Protein AF-A0A8H7SHX0-F1 (afdb_monomer)

Solvent-accessible surface area (backbone atoms only — not comparable to full-atom values): 14914 Å² total; per-residue (Å²): 131,74,65,68,59,57,53,51,51,52,54,51,51,52,56,48,49,55,49,51,53,54,49,49,56,53,46,39,73,75,70,46,96,78,81,59,84,77,57,56,72,64,39,65,82,55,37,74,67,45,52,56,50,48,50,45,52,50,48,55,50,68,69,46,77,81,57,86,82,75,80,86,74,76,45,70,72,67,92,73,76,55,62,97,89,55,77,80,80,53,67,68,56,55,51,47,54,47,51,43,52,50,49,34,73,74,66,38,85,87,51,80,77,76,48,76,64,55,48,52,49,53,53,50,52,54,52,49,50,44,50,53,49,54,50,50,42,36,74,76,65,49,66,84,60,63,40,60,81,81,67,44,56,71,68,57,54,50,50,56,24,51,54,38,26,53,56,31,41,75,70,72,42,64,55,67,54,30,57,91,42,48,62,40,49,51,50,50,42,50,52,32,52,52,51,53,52,50,52,52,54,52,52,50,54,51,52,54,49,51,54,52,53,52,54,51,51,54,54,52,55,66,72,65,58,78,82,80,76,88,70,88,87,88,81,84,89,79,82,87,85,88,82,88,84,135

pLDDT: mean 70.0, std 19.17, range [32.09, 95.62]

Foldseek 3Di:
DPVPVVVVVVVVVVVVVVVVVVVVVVCCVVPNPDDDPVVVVVCVVVVVLVVVVVVVVVVVVVVCPPDVDLPDDLDDPPCQPDDVPDDHDDLLVSQQVVQQVVCCSVPNPPDDGDDPVNSVVLVVVLLVLLVVLVVVCVVVPCVVPQAPVPRDDPSRLLVSLVVSCVVCVVVVNNCVSHPPSVNSSVSNRVVSVVVNVVVVVVVVVVVVVVVVVVVVVVVVVVVPDPPPPPDDDDDDDDDDDDDDDD

Sequence (246 aa):
MNTNSEQQMINAIEALGSKVDSISSRLDTVFGPTLTGSDLNSFTERSLTDIDYVNRAIYVQSVNTTDSANRTRVIQPNPYGLRKGEKPYSSTRRIDDMFRLLHTIQHGEEVAPLSKFQLKEQRSQLKGIARSVLSSMQQDGFSLVSSWKDDVKDIDKKYYSLLLEQRADTAGMFISRCKSSWCARLLLQEGFKAKKQSHKKKSKRQFDRYLEEQAETIRQEESTAPSLDYSEFSILDNESTTSNIA

Secondary structure (DSSP, 8-state):
--HHHHHHHHHHHHHHHHHHHHHHHHHHHHH-S---TTTHHHHTTTHHHHHHHHHHHHHHHHHTTS-TT-TT--B---TT---TTPPPPPHHHHHHHHHHHHHHHHH-TTSPPPPHHHHHHHHHHHHHHHHHHHHHHHHTTGGG---TTTTS-HHHHHHHHHHHHHHHHHTT--GGGBGGGHHHHHHHHHHHHHHHHHHHHHHHHHHHHHHHHHHHHHHHHHHT----------------------

Radius of gyration: 36.7 Å; Cα contacts (8 Å, |Δi|>4): 103; chains: 1; bounding box: 97×119×88 Å

Mean predicted aligned error: 19.35 Å

Organism: NCBI:txid101142

Structure (mmCIF, N/CA/C/O backbone):
data_AF-A0A8H7SHX0-F1
#
_entry.id   AF-A0A8H7SHX0-F1
#
loop_
_atom_site.group_PDB
_atom_site.id
_atom_site.type_symbol
_atom_site.label_atom_id
_atom_site.label_alt_id
_atom_site.label_comp_id
_atom_site.label_asym_id
_atom_site.label_entity_id
_atom_site.label_seq_id
_atom_site.pdbx_PDB_ins_code
_atom_site.Cartn_x
_atom_site.Cartn_y
_atom_site.Cartn_z
_atom_site.occupancy
_atom_site.B_iso_or_equiv
_atom_site.auth_seq_id
_atom_site.auth_comp_id
_atom_site.auth_asym_id
_atom_site.auth_atom_id
_atom_site.pdbx_PDB_model_num
ATOM 1 N N . MET A 1 1 ? 5.663 -61.368 4.181 1.00 51.25 1 MET A N 1
ATOM 2 C CA . MET A 1 1 ? 4.896 -60.327 3.462 1.00 51.25 1 MET A CA 1
ATOM 3 C C . MET A 1 1 ? 4.099 -59.559 4.505 1.00 51.25 1 MET A C 1
ATOM 5 O O . MET A 1 1 ? 3.458 -60.195 5.331 1.00 51.25 1 MET A O 1
ATOM 9 N N . ASN A 1 2 ? 4.291 -58.241 4.593 1.00 54.88 2 ASN A N 1
ATOM 10 C CA . ASN A 1 2 ? 3.886 -57.424 5.743 1.00 54.88 2 ASN A CA 1
ATOM 11 C C . ASN A 1 2 ? 2.459 -56.879 5.547 1.00 54.88 2 ASN A C 1
ATOM 13 O O . ASN A 1 2 ? 2.271 -55.746 5.111 1.00 54.88 2 ASN A O 1
ATOM 17 N N . THR A 1 3 ? 1.468 -57.714 5.860 1.00 63.59 3 THR A N 1
ATOM 18 C CA . THR A 1 3 ? 0.022 -57.469 5.679 1.00 63.59 3 THR A CA 1
ATOM 19 C C . THR A 1 3 ? -0.507 -56.244 6.434 1.00 63.59 3 THR A C 1
ATOM 21 O O . THR A 1 3 ? -1.561 -55.710 6.104 1.00 63.59 3 THR A O 1
ATOM 24 N N . ASN A 1 4 ? 0.238 -55.756 7.428 1.00 69.44 4 ASN A N 1
ATOM 25 C CA . ASN A 1 4 ? -0.164 -54.621 8.255 1.00 69.44 4 ASN A CA 1
ATOM 26 C C . ASN A 1 4 ? -0.007 -53.269 7.525 1.00 69.44 4 ASN A C 1
ATOM 28 O O . ASN A 1 4 ? -0.783 -52.346 7.745 1.00 69.44 4 ASN A O 1
ATOM 32 N N . SER A 1 5 ? 0.966 -53.161 6.612 1.00 70.06 5 SER A N 1
ATOM 33 C CA . SER A 1 5 ? 1.196 -51.949 5.806 1.00 70.06 5 SER A CA 1
ATOM 34 C C . SER A 1 5 ? 0.135 -51.778 4.712 1.00 70.06 5 SER A C 1
ATOM 36 O O . SER A 1 5 ? -0.372 -50.681 4.479 1.00 70.06 5 SER A O 1
ATOM 38 N N . GLU A 1 6 ? -0.255 -52.882 4.071 1.00 73.38 6 GLU A N 1
ATOM 39 C CA . GLU A 1 6 ? -1.283 -52.885 3.024 1.00 73.38 6 GLU A CA 1
ATOM 40 C C . GLU A 1 6 ? -2.654 -52.519 3.593 1.00 73.38 6 GLU A C 1
ATOM 42 O O . GLU A 1 6 ? -3.342 -51.667 3.032 1.00 73.38 6 GLU A O 1
ATOM 47 N N . GLN A 1 7 ? -3.011 -53.058 4.763 1.00 80.06 7 GLN A N 1
ATOM 48 C CA . GLN A 1 7 ? -4.272 -52.711 5.416 1.00 80.06 7 GLN A CA 1
ATOM 49 C C . GLN A 1 7 ? -4.321 -51.236 5.848 1.00 80.06 7 GLN A C 1
ATOM 51 O O . GLN A 1 7 ? -5.368 -50.597 5.755 1.00 80.06 7 GLN A O 1
ATOM 56 N N . GLN A 1 8 ? -3.192 -50.659 6.275 1.00 77.06 8 GLN A N 1
ATOM 57 C CA . GLN A 1 8 ? -3.112 -49.231 6.598 1.00 77.06 8 GLN A CA 1
ATOM 58 C C . GLN A 1 8 ? -3.305 -48.342 5.365 1.00 77.06 8 GLN A C 1
ATOM 60 O O . GLN A 1 8 ? -3.989 -47.322 5.455 1.00 77.06 8 GLN A O 1
ATOM 65 N N . MET A 1 9 ? -2.756 -48.735 4.211 1.00 75.12 9 MET A N 1
ATOM 66 C CA . MET A 1 9 ? -2.982 -48.015 2.956 1.00 75.12 9 MET A CA 1
ATOM 67 C C . MET A 1 9 ? -4.435 -48.112 2.492 1.00 75.12 9 MET A C 1
ATOM 69 O O . MET A 1 9 ? -5.004 -47.093 2.110 1.00 75.12 9 MET A O 1
ATOM 73 N N . ILE A 1 10 ? -5.057 -49.290 2.585 1.00 79.62 10 ILE A N 1
ATOM 74 C CA . ILE A 1 10 ? -6.471 -49.477 2.225 1.00 79.62 10 ILE A CA 1
ATOM 75 C C . ILE A 1 10 ? -7.363 -48.578 3.090 1.00 79.62 10 ILE A C 1
ATOM 77 O O . ILE A 1 10 ? -8.146 -47.795 2.556 1.00 79.62 10 ILE A O 1
ATOM 81 N N . ASN A 1 11 ? -7.156 -48.578 4.408 1.00 80.75 11 ASN A N 1
ATOM 82 C CA . ASN A 1 11 ? -7.926 -47.733 5.322 1.00 80.75 11 ASN A CA 1
ATOM 83 C C . ASN A 1 11 ? -7.713 -46.229 5.048 1.00 80.75 11 ASN A C 1
ATOM 85 O O . ASN A 1 11 ? -8.637 -45.427 5.189 1.00 80.75 11 ASN A O 1
ATOM 89 N N . ALA A 1 12 ? -6.503 -45.821 4.648 1.00 76.19 12 ALA A N 1
ATOM 90 C CA . ALA A 1 12 ? -6.217 -44.435 4.279 1.00 76.19 12 ALA A CA 1
ATOM 91 C C . ALA A 1 12 ? -6.913 -44.028 2.968 1.00 76.19 12 ALA A C 1
ATOM 93 O O . ALA A 1 12 ? -7.411 -42.906 2.865 1.00 76.19 12 ALA A O 1
ATOM 94 N N . ILE A 1 13 ? -6.981 -44.936 1.991 1.00 77.94 13 ILE A N 1
ATOM 95 C CA . ILE A 1 13 ? -7.682 -44.723 0.719 1.00 77.94 13 ILE A CA 1
ATOM 96 C C . ILE A 1 13 ? -9.190 -44.611 0.956 1.00 77.94 13 ILE A C 1
ATOM 98 O O . ILE A 1 13 ? -9.812 -43.682 0.447 1.00 77.94 13 ILE A O 1
ATOM 102 N N . GLU A 1 14 ? -9.771 -45.476 1.785 1.00 81.25 14 GLU A N 1
ATOM 103 C CA . GLU A 1 14 ? -11.192 -45.409 2.148 1.00 81.25 14 GLU A CA 1
ATOM 104 C C . GLU A 1 14 ? -11.531 -44.114 2.903 1.00 81.25 14 GLU A C 1
ATOM 106 O O . GLU A 1 14 ? -12.526 -43.449 2.604 1.00 81.25 14 GLU A O 1
ATOM 111 N N . ALA A 1 15 ? -10.664 -43.687 3.828 1.00 76.94 15 ALA A N 1
ATOM 112 C CA . ALA A 1 15 ? -10.826 -42.423 4.544 1.00 76.94 15 ALA A CA 1
ATOM 113 C C . ALA A 1 15 ? -10.715 -41.196 3.620 1.00 76.94 15 ALA A C 1
ATOM 115 O O . ALA A 1 15 ? -11.368 -40.177 3.862 1.00 76.94 15 ALA A O 1
ATOM 116 N N . LEU A 1 16 ? -9.893 -41.271 2.569 1.00 73.38 16 LEU A N 1
ATOM 117 C CA . LEU A 1 16 ? -9.819 -40.240 1.535 1.00 73.38 16 LEU A CA 1
ATOM 118 C C . LEU A 1 16 ? -11.062 -40.255 0.642 1.00 73.38 16 LEU A C 1
ATOM 120 O O . LEU A 1 16 ? -11.615 -39.186 0.399 1.00 73.38 16 LEU A O 1
ATOM 124 N N . GLY A 1 17 ? -11.541 -41.433 0.233 1.00 77.38 17 GLY A N 1
ATOM 125 C CA . GLY A 1 17 ? -12.775 -41.591 -0.543 1.00 77.38 17 GLY A CA 1
ATOM 126 C C . GLY A 1 17 ? -13.974 -40.966 0.167 1.00 77.38 17 GLY A C 1
ATOM 127 O O . GLY A 1 17 ? -14.619 -40.075 -0.375 1.00 77.38 17 GLY A O 1
ATOM 128 N N . SER A 1 18 ? -14.170 -41.293 1.447 1.00 70.62 18 SER A N 1
ATOM 129 C CA . SER A 1 18 ? -15.254 -40.720 2.257 1.00 70.62 18 SER A CA 1
ATOM 130 C C . SER A 1 18 ? -15.164 -39.191 2.399 1.00 70.62 18 SER A C 1
ATOM 132 O O . SER A 1 18 ? -16.183 -38.493 2.401 1.00 70.62 18 SER A O 1
ATOM 134 N N . LYS A 1 19 ? -13.948 -38.631 2.472 1.00 73.56 19 LYS A N 1
ATOM 135 C CA . LYS A 1 19 ? -13.746 -37.172 2.493 1.00 73.56 19 LYS A CA 1
ATOM 136 C C . LYS A 1 19 ? -14.056 -36.528 1.147 1.00 73.56 19 LYS A C 1
ATOM 138 O O . LYS A 1 19 ? -14.636 -35.445 1.134 1.00 73.56 19 LYS A O 1
ATOM 143 N N . VAL A 1 20 ? -13.683 -37.170 0.042 1.00 71.19 20 VAL A N 1
ATOM 144 C CA . VAL A 1 20 ? -13.999 -36.699 -1.313 1.00 71.19 20 VAL A CA 1
ATOM 145 C C . VAL A 1 20 ? -15.509 -36.711 -1.533 1.00 71.19 20 VAL A C 1
ATOM 147 O O . VAL A 1 20 ? -16.051 -35.694 -1.954 1.00 71.19 20 VAL A O 1
ATOM 150 N N . ASP A 1 21 ? -16.202 -37.775 -1.132 1.00 67.56 21 ASP A N 1
ATOM 151 C CA . ASP A 1 21 ? -17.662 -37.870 -1.239 1.00 67.56 21 ASP A CA 1
ATOM 152 C C . ASP A 1 21 ? -18.375 -36.822 -0.370 1.00 67.56 21 ASP A C 1
ATOM 154 O O . ASP A 1 21 ? -19.354 -36.206 -0.794 1.00 67.56 21 ASP A O 1
ATOM 158 N N . SER A 1 22 ? -17.848 -36.543 0.829 1.00 68.44 22 SER A N 1
ATOM 159 C CA . SER A 1 22 ? -18.352 -35.469 1.694 1.00 68.44 22 SER A CA 1
ATOM 160 C C . SER A 1 22 ? -18.144 -34.077 1.089 1.00 68.44 22 SER A C 1
ATOM 162 O O . SER A 1 22 ? -18.991 -33.199 1.254 1.00 68.44 22 SER A O 1
ATOM 164 N N . ILE A 1 23 ? -17.030 -33.854 0.390 1.00 64.31 23 ILE A N 1
ATOM 165 C CA . ILE A 1 23 ? -16.774 -32.596 -0.317 1.00 64.31 23 ILE A CA 1
ATOM 166 C C . ILE A 1 23 ? -17.695 -32.482 -1.536 1.00 64.31 23 ILE A C 1
ATOM 168 O O . ILE A 1 23 ? -18.304 -31.428 -1.709 1.00 64.31 23 ILE A O 1
ATOM 172 N N . SER A 1 24 ? -17.863 -33.552 -2.319 1.00 61.09 24 SER A N 1
ATOM 173 C CA . SER A 1 24 ? -18.793 -33.594 -3.454 1.00 61.09 24 SER A CA 1
ATOM 174 C C . SER A 1 24 ? -20.227 -33.302 -3.025 1.00 61.09 24 SER A C 1
ATOM 176 O O . SER A 1 24 ? -20.847 -32.409 -3.591 1.00 61.09 24 SER A O 1
ATOM 178 N N . SER A 1 25 ? -20.737 -33.936 -1.963 1.00 64.56 25 SER A N 1
ATOM 179 C CA . SER A 1 25 ? -22.118 -33.682 -1.523 1.00 64.56 25 SER A CA 1
ATOM 180 C C . SER A 1 25 ? -22.322 -32.247 -1.027 1.00 64.56 25 SER A C 1
ATOM 182 O O . SER A 1 25 ? -23.367 -31.634 -1.262 1.00 64.56 25 SER A O 1
ATOM 184 N N . ARG A 1 26 ? -21.301 -31.658 -0.390 1.00 63.16 26 ARG A N 1
ATOM 185 C CA . ARG A 1 26 ? -21.314 -30.244 0.006 1.00 63.16 26 ARG A CA 1
ATOM 186 C C . ARG A 1 26 ? -21.262 -29.316 -1.204 1.00 63.16 26 ARG A C 1
ATOM 188 O O . ARG A 1 26 ? -21.908 -28.274 -1.169 1.00 63.16 26 ARG A O 1
ATOM 195 N N . LEU A 1 27 ? -20.528 -29.677 -2.253 1.00 55.03 27 LEU A N 1
ATOM 196 C CA . LEU A 1 27 ? -20.477 -28.914 -3.498 1.00 55.03 27 LEU A CA 1
ATOM 197 C C . LEU A 1 27 ? -21.809 -28.989 -4.253 1.00 55.03 27 LEU A C 1
ATOM 199 O O . LEU A 1 27 ? -22.314 -27.944 -4.654 1.00 55.03 27 LEU A O 1
ATOM 203 N N . ASP A 1 28 ? -22.442 -30.159 -4.332 1.00 52.88 28 ASP A N 1
ATOM 204 C CA . ASP A 1 28 ? -23.773 -30.326 -4.934 1.00 52.88 28 ASP A CA 1
ATOM 205 C C . ASP A 1 28 ? -24.851 -29.533 -4.179 1.00 52.88 28 ASP A C 1
ATOM 207 O O . ASP A 1 28 ? -25.763 -28.970 -4.784 1.00 52.88 28 ASP A O 1
ATOM 211 N N . THR A 1 29 ? -24.712 -29.411 -2.854 1.00 60.81 29 THR A N 1
ATOM 212 C CA . THR A 1 29 ? -25.605 -28.589 -2.017 1.00 60.81 29 THR A CA 1
ATOM 213 C C . THR A 1 29 ? -25.444 -27.088 -2.292 1.00 60.81 29 THR A C 1
ATOM 215 O O . THR A 1 29 ? -26.404 -26.330 -2.171 1.00 60.81 29 THR A O 1
ATOM 218 N N . VAL A 1 30 ? -24.236 -26.635 -2.644 1.00 53.47 30 VAL A N 1
ATOM 219 C CA . VAL A 1 30 ? 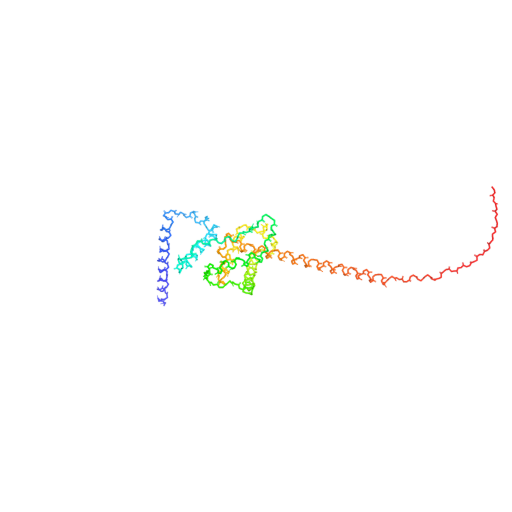-23.925 -25.209 -2.857 1.00 53.47 30 VAL A CA 1
ATOM 220 C C . VAL A 1 30 ? -24.163 -24.779 -4.306 1.00 53.47 30 VAL A C 1
ATOM 222 O O . VAL A 1 30 ? -24.571 -23.642 -4.537 1.00 53.47 30 VAL A O 1
ATOM 225 N N . PHE A 1 31 ? -23.931 -25.666 -5.275 1.00 51.06 31 PHE A N 1
ATOM 226 C CA . PHE A 1 31 ? -23.930 -25.321 -6.700 1.00 51.06 31 PHE A CA 1
ATOM 227 C C . PHE A 1 31 ? -25.041 -25.997 -7.519 1.00 51.06 31 PHE A C 1
ATOM 229 O O . PHE A 1 31 ? -25.268 -25.602 -8.661 1.00 51.06 31 PHE A O 1
ATOM 236 N N . GLY A 1 32 ? -25.788 -26.939 -6.932 1.00 49.03 32 GLY A N 1
ATOM 237 C CA . GLY A 1 32 ? -26.838 -27.695 -7.614 1.00 49.03 32 GLY A CA 1
ATOM 238 C C . GLY A 1 32 ? -26.284 -28.768 -8.569 1.00 49.03 32 GLY A C 1
ATOM 239 O O . GLY A 1 32 ? -25.148 -28.669 -9.034 1.00 49.03 32 GLY A O 1
ATOM 240 N N . PRO A 1 33 ? -27.074 -29.809 -8.895 1.00 48.72 33 PRO A N 1
ATOM 241 C CA . PRO A 1 33 ? -26.595 -30.981 -9.621 1.00 48.72 33 PRO A CA 1
ATOM 242 C C . PRO A 1 33 ? -26.617 -30.749 -11.138 1.00 48.72 33 PRO A C 1
ATOM 244 O O . PRO A 1 33 ? -27.390 -31.375 -11.853 1.00 48.72 33 PRO A O 1
ATOM 247 N N . THR A 1 34 ? -25.794 -29.837 -11.650 1.00 47.44 34 THR A N 1
ATOM 248 C CA . THR A 1 34 ? -25.564 -29.700 -13.101 1.00 47.44 34 THR A CA 1
ATOM 249 C C . THR A 1 34 ? -24.243 -28.988 -13.361 1.00 47.44 34 THR A C 1
ATOM 251 O O . THR A 1 34 ? -24.223 -27.796 -13.650 1.00 47.44 34 THR A O 1
ATOM 254 N N . LEU A 1 35 ? -23.130 -29.714 -13.286 1.00 45.00 35 LEU A N 1
ATOM 255 C CA . LEU A 1 35 ? -21.887 -29.310 -13.942 1.00 45.00 35 LEU A CA 1
ATOM 256 C C . LEU A 1 35 ? -21.315 -30.533 -14.655 1.00 45.00 35 LEU A C 1
ATOM 258 O O . LEU A 1 35 ? -21.008 -31.550 -14.036 1.00 45.00 35 LEU A O 1
ATOM 262 N N . THR A 1 36 ? -21.240 -30.453 -15.981 1.00 50.09 36 THR A N 1
ATOM 263 C CA . THR A 1 36 ? -20.704 -31.534 -16.818 1.00 50.09 36 THR A CA 1
ATOM 264 C C . THR A 1 36 ? -19.213 -31.317 -17.065 1.00 50.09 36 THR A C 1
ATOM 266 O O . THR A 1 36 ? -18.715 -30.195 -16.993 1.00 50.09 36 THR A O 1
ATOM 269 N N . GLY A 1 37 ? -18.477 -32.398 -17.352 1.00 42.50 37 GLY A N 1
ATOM 270 C CA . GLY A 1 37 ? -17.007 -32.416 -17.424 1.00 42.50 37 GLY A CA 1
ATOM 271 C C . GLY A 1 37 ? -16.352 -31.405 -18.380 1.00 42.50 37 GLY A C 1
ATOM 272 O O . GLY A 1 37 ? -15.169 -31.112 -18.232 1.00 42.50 37 GLY A O 1
ATOM 273 N N . SER A 1 38 ? -17.099 -30.831 -19.325 1.00 42.97 38 SER A N 1
ATOM 274 C CA . SER A 1 38 ? -16.631 -29.766 -20.222 1.00 42.97 38 SER A CA 1
ATOM 275 C C . SER A 1 38 ? -16.555 -28.379 -19.569 1.00 42.97 38 SER A C 1
ATOM 277 O O . SER A 1 38 ? -15.771 -27.549 -20.025 1.00 42.97 38 SER A O 1
ATOM 279 N N . ASP A 1 39 ? -17.293 -28.130 -18.482 1.00 40.12 39 ASP A N 1
ATOM 280 C CA . ASP A 1 39 ? -17.290 -26.835 -17.784 1.00 40.12 39 ASP A CA 1
ATOM 281 C C . ASP A 1 39 ? -16.044 -26.659 -16.894 1.00 40.12 39 ASP A C 1
ATOM 283 O O . ASP A 1 39 ? -15.558 -25.541 -16.702 1.00 40.12 39 ASP A O 1
ATOM 287 N N . LEU A 1 40 ? -15.456 -27.768 -16.429 1.00 40.53 40 LEU A N 1
ATOM 288 C CA . LEU A 1 40 ? -14.302 -27.800 -15.519 1.00 40.53 40 LEU A CA 1
ATOM 289 C C . LEU A 1 40 ? -12.996 -27.293 -16.155 1.00 40.53 40 LEU A C 1
ATOM 291 O O . LEU A 1 40 ? -12.204 -26.641 -15.475 1.00 40.53 40 LEU A O 1
ATOM 295 N N . ASN A 1 41 ? -12.794 -27.500 -17.461 1.00 38.41 41 ASN A N 1
ATOM 296 C CA . ASN A 1 41 ? -11.601 -27.002 -18.164 1.00 38.41 41 ASN A CA 1
ATOM 297 C C . ASN A 1 41 ? -11.650 -25.491 -18.444 1.00 38.41 41 ASN A C 1
ATOM 299 O O . ASN A 1 41 ? -10.607 -24.868 -18.610 1.00 38.41 41 ASN A O 1
ATOM 303 N N . SER A 1 42 ? -12.839 -24.880 -18.455 1.00 38.19 42 SER A N 1
ATOM 304 C CA . SER A 1 42 ? -12.980 -23.416 -18.521 1.00 38.19 42 SER A CA 1
ATOM 305 C C . SER A 1 42 ? -12.872 -22.746 -17.142 1.00 38.19 42 SER A C 1
ATOM 307 O O . SER A 1 42 ? -12.659 -21.534 -17.039 1.00 38.19 42 SER A O 1
ATOM 309 N N . PHE A 1 43 ? -13.002 -23.543 -16.075 1.00 32.09 43 PHE A N 1
ATOM 310 C CA . PHE A 1 43 ? -12.961 -23.087 -14.693 1.00 32.09 43 PHE A CA 1
ATOM 311 C C . PHE A 1 43 ? -11.524 -22.972 -14.174 1.00 32.09 43 PHE A C 1
ATOM 313 O O . PHE A 1 43 ? -11.213 -22.019 -13.469 1.00 32.09 43 PHE A O 1
ATOM 320 N N . THR A 1 44 ? -10.611 -23.861 -14.569 1.00 41.34 44 THR A N 1
ATOM 321 C CA . THR A 1 44 ? -9.209 -23.860 -14.106 1.00 41.34 44 THR A CA 1
ATOM 322 C C . THR A 1 44 ? -8.426 -22.600 -14.490 1.00 41.34 44 THR A C 1
ATOM 324 O O . THR A 1 44 ? -7.625 -22.127 -13.686 1.00 41.34 44 THR A O 1
ATOM 327 N N . GLU A 1 45 ? -8.706 -21.976 -15.638 1.00 36.78 45 GLU A N 1
ATOM 328 C CA . GLU A 1 45 ? -8.062 -20.705 -16.020 1.00 36.78 45 GLU A CA 1
ATOM 329 C C . GLU A 1 45 ? -8.730 -19.458 -15.409 1.00 36.78 45 GLU A C 1
ATOM 331 O O . GLU A 1 45 ? -8.085 -18.418 -15.267 1.00 36.78 45 GLU A O 1
ATOM 336 N N . ARG A 1 46 ? -9.997 -19.545 -14.975 1.00 37.00 46 ARG A N 1
ATOM 337 C CA . ARG A 1 46 ? -10.695 -18.453 -14.258 1.00 37.00 46 ARG A CA 1
ATOM 338 C C . ARG A 1 46 ? -10.577 -18.547 -12.728 1.00 37.00 46 ARG A C 1
ATOM 340 O O . ARG A 1 46 ? -10.709 -17.534 -12.036 1.00 37.00 46 ARG A O 1
ATOM 347 N N . SER A 1 47 ? -10.264 -19.727 -12.193 1.00 40.38 47 SER A N 1
ATOM 348 C CA . SER A 1 47 ? -10.378 -20.064 -10.766 1.00 40.38 47 SER A CA 1
ATOM 349 C C . SER A 1 47 ? -9.283 -19.475 -9.870 1.00 40.38 47 SER A C 1
ATOM 351 O O . SER A 1 47 ? -9.539 -19.251 -8.690 1.00 40.38 47 SER A O 1
ATOM 353 N N . LEU A 1 48 ? -8.112 -19.091 -10.388 1.00 38.09 48 LEU A N 1
ATOM 354 C CA . LEU A 1 48 ? -7.092 -18.430 -9.552 1.00 38.09 48 LEU A CA 1
ATOM 355 C C . LEU A 1 48 ? -7.538 -17.046 -9.045 1.00 38.09 48 LEU A C 1
ATOM 357 O O . LEU A 1 48 ? -7.067 -16.590 -8.009 1.00 38.09 48 LEU A O 1
ATOM 361 N N . THR A 1 49 ? -8.497 -16.399 -9.718 1.00 48.16 49 THR A N 1
ATOM 362 C CA . THR A 1 49 ? -9.089 -15.135 -9.244 1.00 48.16 49 THR A CA 1
ATOM 363 C C . THR A 1 49 ? -10.278 -15.314 -8.299 1.00 48.16 49 THR A C 1
ATOM 365 O O . THR A 1 49 ? -10.584 -14.395 -7.535 1.00 48.16 49 THR A O 1
ATOM 368 N N . ASP A 1 50 ? -10.912 -16.490 -8.317 1.00 44.00 50 ASP A N 1
ATOM 369 C CA . ASP A 1 50 ? -12.067 -16.818 -7.476 1.00 44.00 50 ASP A CA 1
ATOM 370 C C . ASP A 1 50 ? -11.673 -17.550 -6.194 1.00 44.00 50 ASP A C 1
ATOM 372 O O . ASP A 1 50 ? -12.307 -17.336 -5.167 1.00 44.00 50 ASP A O 1
ATOM 376 N N . ILE A 1 51 ? -10.584 -18.325 -6.184 1.00 45.25 51 ILE A N 1
ATOM 377 C CA . ILE A 1 51 ? -10.059 -18.941 -4.956 1.00 45.25 51 ILE A CA 1
ATOM 378 C C . ILE A 1 51 ? -9.647 -17.861 -3.951 1.00 45.25 51 ILE A C 1
ATOM 380 O O . ILE A 1 51 ? -9.947 -17.995 -2.772 1.00 45.25 51 ILE A O 1
ATOM 384 N N . ASP A 1 52 ? -9.070 -16.742 -4.395 1.00 47.66 52 ASP A N 1
ATOM 385 C CA . ASP A 1 52 ? -8.751 -15.614 -3.511 1.00 47.66 52 ASP A CA 1
ATOM 386 C C . ASP A 1 52 ? -9.988 -14.801 -3.106 1.00 47.66 52 ASP A C 1
ATOM 388 O O . ASP A 1 52 ? -10.029 -14.250 -2.006 1.00 47.66 52 ASP A O 1
ATOM 392 N N . TYR A 1 53 ? -11.033 -14.749 -3.939 1.00 44.59 53 TYR A N 1
ATOM 393 C CA . TYR A 1 53 ? -12.322 -14.163 -3.557 1.00 44.59 53 TYR A CA 1
ATOM 394 C C . TYR A 1 53 ? -13.041 -15.022 -2.509 1.00 44.59 53 TYR A C 1
ATOM 396 O O . TYR A 1 53 ? -13.580 -14.487 -1.542 1.00 44.59 53 TYR A O 1
ATOM 404 N N . VAL A 1 54 ? -12.991 -16.345 -2.660 1.00 49.88 54 VAL A N 1
ATOM 405 C CA . VAL A 1 54 ? -13.530 -17.330 -1.720 1.00 49.88 54 VAL A CA 1
ATOM 406 C C . VAL A 1 54 ? -12.694 -17.360 -0.443 1.00 49.88 54 VAL A C 1
ATOM 408 O O . VAL A 1 54 ? -13.266 -17.275 0.634 1.00 49.88 54 VAL A O 1
ATOM 411 N N . ASN A 1 55 ? -11.363 -17.335 -0.519 1.00 47.22 55 ASN A N 1
ATOM 412 C CA . ASN A 1 55 ? -10.486 -17.200 0.646 1.00 47.22 55 ASN A CA 1
ATOM 413 C C . ASN A 1 55 ? -10.697 -15.858 1.348 1.00 47.22 55 ASN A C 1
ATOM 415 O O . ASN A 1 55 ? -10.667 -15.805 2.571 1.00 47.22 55 ASN A O 1
ATOM 419 N N . ARG A 1 56 ? -10.992 -14.779 0.612 1.00 49.00 56 ARG A N 1
ATOM 420 C CA . ARG A 1 56 ? -11.396 -13.490 1.184 1.00 49.00 56 ARG A CA 1
ATOM 421 C C . ARG A 1 56 ? -12.775 -13.562 1.826 1.00 49.00 56 ARG A C 1
ATOM 423 O O . ARG A 1 56 ? -12.942 -13.002 2.899 1.00 49.00 56 ARG A O 1
ATOM 430 N N . ALA A 1 57 ? -13.753 -14.234 1.226 1.00 44.81 57 ALA A N 1
ATOM 431 C CA . ALA A 1 57 ? -15.075 -14.421 1.817 1.00 44.81 57 ALA A CA 1
ATOM 432 C C . ALA A 1 57 ? -14.999 -15.286 3.083 1.00 44.81 57 ALA A C 1
ATOM 434 O O . ALA A 1 57 ? -15.591 -14.922 4.094 1.00 44.81 57 ALA A O 1
ATOM 435 N N . ILE A 1 58 ? -14.203 -16.357 3.057 1.00 46.53 58 ILE A N 1
ATOM 436 C CA . ILE A 1 58 ? -13.965 -17.273 4.174 1.00 46.53 58 ILE A CA 1
ATOM 437 C C . ILE A 1 58 ? -13.148 -16.587 5.274 1.00 46.53 58 ILE A C 1
ATOM 439 O O . ILE A 1 58 ? -13.545 -16.666 6.427 1.00 46.53 58 ILE A O 1
ATOM 443 N N . TYR A 1 59 ? -12.078 -15.853 4.950 1.00 47.69 59 TYR A N 1
ATOM 444 C CA . TYR A 1 59 ? -11.283 -15.093 5.925 1.00 47.69 59 TYR A CA 1
ATOM 445 C C . TYR A 1 59 ? -12.095 -13.950 6.540 1.00 47.69 59 TYR A C 1
ATOM 447 O O . TYR A 1 59 ? -12.136 -13.781 7.754 1.00 47.69 59 TYR A O 1
ATOM 455 N N . VAL A 1 60 ? -12.823 -13.186 5.721 1.00 45.19 60 VAL A N 1
ATOM 456 C CA . VAL A 1 60 ? -13.740 -12.159 6.226 1.00 45.19 60 VAL A CA 1
ATOM 457 C C . VAL A 1 60 ? -14.818 -12.807 7.095 1.00 45.19 60 VAL A C 1
ATOM 459 O O . VAL A 1 60 ? -15.135 -12.257 8.138 1.00 45.19 60 VAL A O 1
ATOM 462 N N . GLN A 1 61 ? -15.360 -13.978 6.753 1.00 38.41 61 GLN A N 1
ATOM 463 C CA . GLN A 1 61 ? -16.324 -14.689 7.603 1.00 38.41 61 GLN A CA 1
ATOM 464 C C . GLN A 1 61 ? -15.702 -15.243 8.896 1.00 38.41 61 GLN A C 1
ATOM 466 O O . GLN A 1 61 ? -16.321 -15.090 9.945 1.00 38.41 61 GLN A O 1
ATOM 471 N N . SER A 1 62 ? -14.486 -15.797 8.868 1.00 40.47 62 SER A N 1
ATOM 472 C CA . SER A 1 62 ? -13.813 -16.385 10.037 1.00 40.47 62 SER A CA 1
ATOM 473 C C . SER A 1 62 ? -13.318 -15.341 11.039 1.00 40.47 62 SER A C 1
ATOM 475 O O . SER A 1 62 ? -13.256 -15.612 12.232 1.00 40.47 62 SER A O 1
ATOM 477 N N . VAL A 1 63 ? -12.985 -14.133 10.573 1.00 44.66 63 VAL A N 1
ATOM 478 C CA . VAL A 1 63 ? -12.632 -12.990 11.435 1.00 44.66 63 VAL A CA 1
ATOM 479 C C . VAL A 1 63 ? -13.894 -12.247 11.920 1.00 44.66 63 VAL A C 1
ATOM 481 O O . VAL A 1 63 ? -13.849 -11.516 12.903 1.00 44.66 63 VAL A O 1
ATOM 484 N N . ASN A 1 64 ? -15.049 -12.462 11.276 1.00 38.56 64 ASN A N 1
ATOM 485 C CA . ASN A 1 64 ? -16.335 -11.850 11.636 1.00 38.56 64 ASN A CA 1
ATOM 486 C C . ASN A 1 64 ? -17.148 -12.629 12.687 1.00 38.56 64 ASN A C 1
ATOM 488 O O . ASN A 1 64 ? -18.170 -12.114 13.140 1.00 38.56 64 ASN A O 1
ATOM 492 N N . THR A 1 65 ? -16.763 -13.852 13.060 1.00 38.94 65 THR A N 1
ATOM 493 C CA . THR A 1 65 ? -17.524 -14.663 14.031 1.00 38.94 65 THR A CA 1
ATOM 494 C C . THR A 1 65 ? -17.310 -14.264 15.493 1.00 38.94 65 THR A C 1
ATOM 496 O O . THR A 1 65 ? -17.995 -14.800 16.356 1.00 38.94 65 THR A O 1
ATOM 499 N N . THR A 1 66 ? -16.421 -13.310 15.794 1.00 43.28 66 THR A N 1
ATOM 500 C CA . THR A 1 66 ? -16.149 -12.869 17.176 1.00 43.28 66 THR A CA 1
ATOM 501 C C . THR A 1 66 ? -16.533 -11.425 17.496 1.00 43.28 66 THR A C 1
ATOM 503 O O . THR A 1 66 ? -16.425 -11.048 18.657 1.00 43.28 66 THR A O 1
ATOM 506 N N . ASP A 1 67 ? -17.022 -10.617 16.549 1.00 39.84 67 ASP A N 1
ATOM 507 C CA . ASP A 1 67 ? -17.324 -9.208 16.852 1.00 39.84 67 ASP A CA 1
ATOM 508 C C . ASP A 1 67 ? -18.476 -8.639 16.001 1.00 39.84 67 ASP A C 1
ATOM 510 O O . ASP A 1 67 ? -18.308 -7.894 15.032 1.00 39.84 67 ASP A O 1
ATOM 514 N N . SER A 1 68 ? -19.697 -9.054 16.347 1.00 34.69 68 SER A N 1
ATOM 515 C CA . SER A 1 68 ? -20.938 -8.733 15.628 1.00 34.69 68 SER A CA 1
ATOM 516 C C . SER A 1 68 ? -21.416 -7.276 15.794 1.00 34.69 68 SER A C 1
ATOM 518 O O . SER A 1 68 ? -22.440 -6.919 15.208 1.00 34.69 68 SER A O 1
ATOM 520 N N . ALA A 1 69 ? -20.723 -6.421 16.554 1.00 40.44 69 ALA A N 1
ATOM 521 C CA . ALA A 1 69 ? -21.223 -5.083 16.898 1.00 40.44 69 ALA A CA 1
ATOM 522 C C . ALA A 1 69 ? -20.687 -3.933 16.017 1.00 40.44 69 ALA A C 1
ATOM 524 O O . ALA A 1 69 ? -21.333 -2.895 15.918 1.00 40.44 69 ALA A O 1
ATOM 525 N N . ASN A 1 70 ? -19.557 -4.101 15.320 1.00 44.19 70 ASN A N 1
ATOM 526 C CA . ASN A 1 70 ? -18.867 -2.989 14.632 1.00 44.19 70 ASN A CA 1
ATOM 527 C C . ASN A 1 70 ? -19.064 -2.933 13.103 1.00 44.19 70 ASN A C 1
ATOM 529 O O . ASN A 1 70 ? -18.341 -2.232 12.383 1.00 44.19 70 ASN A O 1
ATOM 533 N N . ARG A 1 71 ? -20.042 -3.670 12.564 1.00 41.44 71 ARG A N 1
ATOM 534 C CA . ARG A 1 71 ? -20.331 -3.674 11.123 1.00 41.44 71 ARG A CA 1
ATOM 535 C C . ARG A 1 71 ? -20.891 -2.315 10.679 1.00 41.44 71 ARG A C 1
ATOM 537 O O . ARG A 1 71 ? -21.742 -1.736 11.343 1.00 41.44 71 ARG A O 1
ATOM 544 N N . THR A 1 72 ? -20.468 -1.874 9.487 1.00 44.72 72 THR A N 1
ATOM 545 C CA . THR A 1 72 ? -21.015 -0.771 8.650 1.00 44.72 72 THR A CA 1
ATOM 546 C C . THR A 1 72 ? -20.283 0.583 8.599 1.00 44.72 72 THR A C 1
ATOM 548 O O . THR A 1 72 ? -20.868 1.566 8.152 1.00 44.72 72 THR A O 1
ATOM 551 N N . ARG A 1 73 ? -18.983 0.683 8.916 1.00 44.59 73 ARG A N 1
ATOM 552 C CA . ARG A 1 73 ? -18.195 1.881 8.533 1.00 44.59 73 ARG A CA 1
ATOM 553 C C . ARG A 1 73 ? -17.181 1.558 7.433 1.00 44.59 73 ARG A C 1
ATOM 555 O O . ARG A 1 73 ? -16.017 1.282 7.699 1.00 44.59 73 ARG A O 1
ATOM 562 N N . VAL A 1 74 ? -17.630 1.599 6.174 1.00 50.94 74 VAL A N 1
ATOM 563 C CA . VAL A 1 74 ? -16.717 1.674 5.019 1.00 50.94 74 VAL A CA 1
ATOM 564 C C . VAL A 1 74 ? -15.973 3.001 5.117 1.00 50.94 74 VAL A C 1
ATOM 566 O O . VAL A 1 74 ? -16.577 4.065 4.986 1.00 50.94 74 VAL A O 1
ATOM 569 N N . ILE A 1 75 ? -14.662 2.952 5.349 1.00 51.53 75 ILE A N 1
ATOM 570 C CA . ILE A 1 75 ? -13.856 4.165 5.456 1.00 51.53 75 ILE A CA 1
ATOM 571 C C . ILE A 1 75 ? -13.599 4.671 4.037 1.00 51.53 75 ILE A C 1
ATOM 573 O O . ILE A 1 75 ? -12.768 4.141 3.295 1.00 51.53 75 ILE A O 1
ATOM 577 N N . GLN A 1 76 ? -14.332 5.708 3.644 1.00 48.41 76 GLN A N 1
ATOM 578 C CA . GLN A 1 76 ? -13.836 6.672 2.672 1.00 48.41 76 GLN A CA 1
ATOM 579 C C . GLN A 1 76 ? -13.343 7.884 3.464 1.00 48.41 76 GLN A C 1
ATOM 581 O O . GLN A 1 76 ? -14.139 8.781 3.742 1.00 48.41 76 GLN A O 1
ATOM 586 N N . PRO A 1 77 ? -12.045 7.968 3.818 1.00 49.38 77 PRO A N 1
ATOM 587 C CA . PRO A 1 77 ? -11.476 9.286 4.043 1.00 49.38 77 PRO A CA 1
ATOM 588 C C . PRO A 1 77 ? -11.700 10.014 2.724 1.00 49.38 77 PRO A C 1
ATOM 590 O O . PRO A 1 77 ? -11.307 9.480 1.686 1.00 49.38 77 PRO A O 1
ATOM 593 N N . ASN A 1 78 ? -12.412 11.140 2.737 1.00 46.44 78 ASN A N 1
ATOM 594 C CA . ASN A 1 78 ? -12.755 11.863 1.520 1.00 46.44 78 ASN A CA 1
ATOM 595 C C . ASN A 1 78 ? -11.490 12.000 0.646 1.00 46.44 78 ASN A C 1
ATOM 597 O O . ASN A 1 78 ? -10.584 12.755 1.012 1.00 46.44 78 ASN A O 1
ATOM 601 N N . PRO A 1 79 ? -11.373 11.252 -0.472 1.00 43.84 79 PRO A N 1
ATOM 602 C CA . PRO A 1 79 ? -10.091 11.118 -1.160 1.00 43.84 79 PRO A CA 1
ATOM 603 C C . PRO A 1 79 ? -9.656 12.441 -1.807 1.00 43.84 79 PRO A C 1
ATOM 605 O O . PRO A 1 79 ? -8.484 12.592 -2.167 1.00 43.84 79 PRO A O 1
ATOM 608 N N . TYR A 1 80 ? -10.595 13.393 -1.895 1.00 42.53 80 TYR A N 1
ATOM 609 C CA . TYR A 1 80 ? -10.485 14.700 -2.527 1.00 42.53 80 TYR A CA 1
ATOM 610 C C . TYR A 1 80 ? -11.242 15.787 -1.753 1.00 42.53 80 TYR A C 1
ATOM 612 O O . TYR A 1 80 ? -11.736 16.718 -2.377 1.00 42.53 80 TYR A O 1
ATOM 620 N N . GLY A 1 81 ? -11.366 15.679 -0.425 1.00 42.81 81 GLY A N 1
ATOM 621 C CA . GLY A 1 81 ? -12.215 16.551 0.405 1.00 42.81 81 GLY A CA 1
ATOM 622 C C . GLY A 1 81 ? -11.750 17.983 0.580 1.00 42.81 81 GLY A C 1
ATOM 623 O O . GLY A 1 81 ? -11.830 18.526 1.671 1.00 42.81 81 GLY A O 1
ATOM 624 N N . LEU A 1 82 ? -11.238 18.565 -0.490 1.00 43.44 82 LEU A N 1
ATOM 625 C CA . LEU A 1 82 ? -10.837 19.942 -0.597 1.00 43.44 82 LEU A CA 1
ATOM 626 C C . LEU A 1 82 ? -12.092 20.751 -0.870 1.00 43.44 82 LEU A C 1
ATOM 628 O O . LEU A 1 82 ? -12.792 20.531 -1.865 1.00 43.44 82 LEU A O 1
ATOM 632 N N . ARG A 1 83 ? -12.351 21.736 -0.014 1.00 47.59 83 ARG A N 1
ATOM 633 C CA . ARG A 1 83 ? -13.165 22.867 -0.451 1.00 47.59 83 ARG A CA 1
ATOM 634 C C . ARG A 1 83 ? -12.429 23.540 -1.615 1.00 47.59 83 ARG A C 1
ATOM 636 O O . ARG A 1 83 ? -11.198 23.545 -1.672 1.00 47.59 83 ARG A O 1
ATOM 643 N N . LYS A 1 84 ? -13.182 24.069 -2.581 1.00 38.59 84 LYS A N 1
ATOM 644 C CA . LYS A 1 84 ? -12.653 24.746 -3.777 1.00 38.59 84 LYS A CA 1
ATOM 645 C C . LYS A 1 84 ? -11.602 25.793 -3.344 1.00 38.59 84 LYS A C 1
ATOM 647 O O . LYS A 1 84 ? -11.968 26.782 -2.723 1.00 38.59 84 LYS A O 1
ATOM 652 N N . GLY A 1 85 ? -10.316 25.543 -3.621 1.00 51.97 85 GLY A N 1
ATOM 653 C CA . GLY A 1 85 ? -9.189 26.414 -3.235 1.00 51.97 85 GLY A CA 1
ATOM 654 C C . GLY A 1 85 ? -8.144 25.802 -2.286 1.00 51.97 85 GLY A C 1
ATOM 655 O O . GLY A 1 85 ? -7.065 26.371 -2.134 1.00 51.97 85 GLY A O 1
ATOM 656 N N . GLU A 1 86 ? -8.397 24.640 -1.679 1.00 50.12 86 GLU A N 1
ATOM 657 C CA . GLU A 1 86 ? -7.419 23.988 -0.796 1.00 50.12 86 GLU A CA 1
ATOM 658 C C . GLU A 1 86 ? -6.415 23.122 -1.577 1.00 50.12 86 GLU A C 1
ATOM 660 O O . GLU A 1 86 ? -6.760 22.427 -2.534 1.00 50.12 86 GLU A O 1
ATOM 665 N N . LYS A 1 87 ? -5.139 23.148 -1.163 1.00 54.38 87 LYS A N 1
ATOM 666 C CA . LYS A 1 87 ? -4.087 22.306 -1.757 1.00 54.38 87 LYS A CA 1
ATOM 667 C C . LYS A 1 87 ? -4.362 20.830 -1.442 1.00 54.38 87 LYS A C 1
ATOM 669 O O . LYS A 1 87 ? -4.655 20.521 -0.287 1.00 54.38 87 LYS A O 1
ATOM 674 N N . PRO A 1 88 ? -4.197 19.905 -2.407 1.00 58.34 88 PRO A N 1
ATOM 675 C CA . PRO A 1 88 ? -4.430 18.487 -2.169 1.00 58.34 88 PRO A CA 1
ATOM 676 C C . PRO A 1 88 ? -3.590 17.968 -1.006 1.00 58.34 88 PRO A C 1
ATOM 678 O O . PRO A 1 88 ? -2.381 18.196 -0.944 1.00 58.34 88 PRO A O 1
ATOM 681 N N . TYR A 1 89 ? -4.247 17.262 -0.082 1.00 67.88 89 TYR A N 1
ATOM 682 C CA . TYR A 1 89 ? -3.596 16.649 1.070 1.00 67.88 89 TYR A CA 1
ATOM 683 C C . TYR A 1 89 ? -2.402 15.792 0.629 1.00 67.88 89 TYR A C 1
ATOM 685 O O . TYR A 1 89 ? -2.507 14.965 -0.287 1.00 67.88 89 TYR A O 1
ATOM 693 N N . SER A 1 90 ? -1.266 15.942 1.320 1.00 81.81 90 SER A N 1
ATOM 694 C CA . SER A 1 90 ? -0.115 15.062 1.108 1.00 81.81 90 SER A CA 1
ATOM 695 C C . SER A 1 90 ? -0.516 13.604 1.362 1.00 81.81 90 SER A C 1
ATOM 697 O O . SER A 1 90 ? -1.394 13.319 2.180 1.00 81.81 90 SER A O 1
ATOM 699 N N . SER A 1 91 ? 0.097 12.657 0.649 1.00 80.81 91 SER A N 1
ATOM 700 C CA . SER A 1 91 ? -0.160 11.226 0.866 1.00 80.81 91 SER A CA 1
ATOM 701 C C . SER A 1 91 ? 0.100 10.811 2.311 1.00 80.81 91 SER A C 1
ATOM 703 O O . SER A 1 91 ? -0.727 10.122 2.895 1.00 80.81 91 SER A O 1
ATOM 705 N N . THR A 1 92 ? 1.168 11.330 2.920 1.00 86.44 92 THR A N 1
ATOM 706 C CA . THR A 1 92 ? 1.464 11.153 4.347 1.00 86.44 92 THR A CA 1
ATOM 707 C C . THR A 1 92 ? 0.288 11.553 5.231 1.00 86.44 92 THR A C 1
ATOM 709 O O . THR A 1 92 ? -0.112 10.772 6.084 1.00 86.44 92 THR A O 1
ATOM 712 N N . ARG A 1 93 ? -0.301 12.737 5.016 1.00 86.06 93 ARG A N 1
ATOM 713 C CA . ARG A 1 93 ? -1.421 13.209 5.841 1.00 86.06 93 ARG A CA 1
ATOM 714 C C . ARG A 1 93 ? -2.668 12.347 5.652 1.00 86.06 93 ARG A C 1
ATOM 716 O O . ARG A 1 93 ? -3.311 12.003 6.631 1.00 86.06 93 ARG A O 1
ATOM 723 N N . ARG A 1 94 ? -2.959 11.928 4.417 1.00 85.44 94 ARG A N 1
ATOM 724 C CA . ARG A 1 94 ? -4.094 11.033 4.137 1.00 85.44 94 ARG A CA 1
ATOM 725 C C . ARG A 1 94 ? -3.930 9.657 4.786 1.00 85.44 94 ARG A C 1
ATOM 727 O O . ARG A 1 94 ? -4.908 9.095 5.262 1.00 85.44 94 ARG A O 1
ATOM 734 N N . ILE A 1 95 ? -2.709 9.123 4.813 1.00 89.00 95 ILE A N 1
ATOM 735 C CA . ILE A 1 95 ? -2.398 7.869 5.511 1.00 89.00 95 ILE A CA 1
ATOM 736 C C . ILE A 1 95 ? -2.539 8.054 7.031 1.00 89.00 95 ILE A C 1
ATOM 738 O O . ILE A 1 95 ? -3.094 7.186 7.693 1.00 89.00 95 ILE A O 1
ATOM 742 N N . ASP A 1 96 ? -2.119 9.191 7.585 1.00 90.12 96 ASP A N 1
ATOM 743 C CA . ASP A 1 96 ? -2.262 9.465 9.023 1.00 90.12 96 ASP A CA 1
ATOM 744 C C . ASP A 1 96 ? -3.716 9.548 9.459 1.00 90.12 96 ASP A C 1
ATOM 746 O O . ASP A 1 96 ? -4.101 8.959 10.467 1.00 90.12 96 ASP A O 1
ATOM 750 N N . ASP A 1 97 ? -4.531 10.257 8.683 1.00 87.00 97 ASP A N 1
ATOM 751 C CA . ASP A 1 97 ? -5.959 10.378 8.953 1.00 87.00 97 ASP A CA 1
ATOM 752 C C . ASP A 1 97 ? -6.654 9.014 8.814 1.00 87.00 97 ASP A C 1
ATOM 754 O O . ASP A 1 97 ? -7.510 8.672 9.625 1.00 87.00 97 ASP A O 1
ATOM 758 N N . MET A 1 98 ? -6.222 8.185 7.859 1.00 90.00 98 MET A N 1
ATOM 759 C CA . MET A 1 98 ? -6.689 6.804 7.716 1.00 90.00 98 MET A CA 1
ATOM 760 C C . MET A 1 98 ? -6.338 5.941 8.938 1.00 90.00 98 MET A C 1
ATOM 762 O O . MET A 1 98 ? -7.222 5.266 9.459 1.00 90.00 98 MET A O 1
ATOM 766 N N . PHE A 1 99 ? -5.109 6.010 9.458 1.00 90.31 99 PHE A N 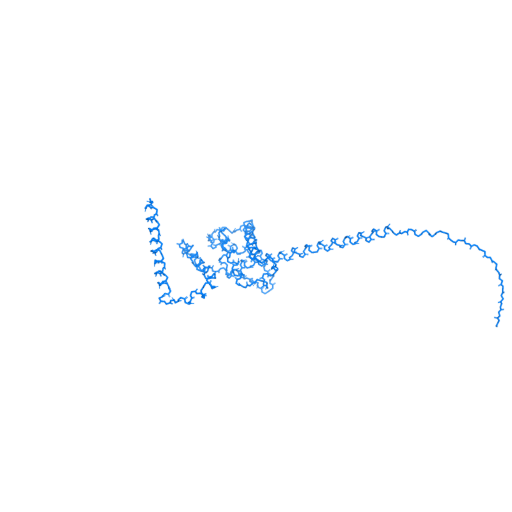1
ATOM 767 C CA . PHE A 1 99 ? -4.734 5.273 10.670 1.00 90.31 99 PHE A CA 1
ATOM 768 C C . PHE A 1 99 ? -5.503 5.732 11.907 1.00 90.31 99 PHE A C 1
ATOM 770 O O . PHE A 1 99 ? -5.924 4.896 12.702 1.00 90.31 99 PHE A O 1
AT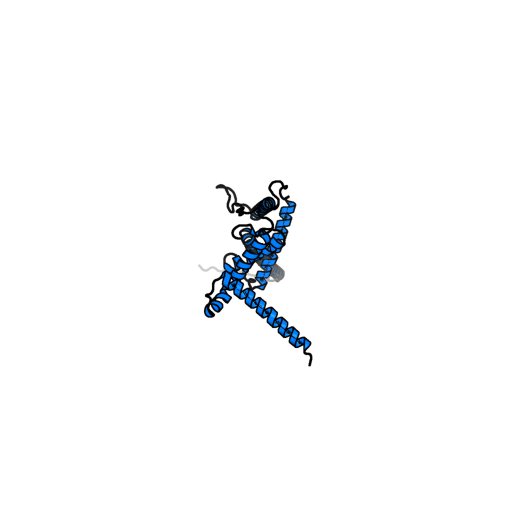OM 777 N N . ARG A 1 100 ? -5.745 7.040 12.056 1.00 88.75 100 ARG A N 1
ATOM 778 C CA . ARG A 1 100 ? -6.597 7.556 13.138 1.00 88.75 100 ARG A CA 1
ATOM 779 C C . ARG A 1 100 ? -8.011 6.995 13.049 1.00 88.75 100 ARG A C 1
ATOM 781 O O . ARG A 1 100 ? -8.523 6.515 14.049 1.00 88.75 100 ARG A O 1
ATOM 788 N N . LEU A 1 101 ? -8.609 7.003 11.857 1.00 86.94 101 LEU A N 1
ATOM 789 C CA . LEU A 1 101 ? -9.946 6.446 11.642 1.00 86.94 101 LEU A CA 1
ATOM 790 C C . LEU A 1 101 ? -9.990 4.945 11.943 1.00 86.94 101 LEU A C 1
ATOM 792 O O . LEU A 1 101 ? -10.910 4.491 12.617 1.00 86.94 101 LEU A O 1
ATOM 796 N N . LEU A 1 102 ? -8.996 4.178 11.487 1.00 86.81 102 LEU A N 1
ATOM 797 C CA . LEU A 1 102 ? -8.902 2.749 11.798 1.00 86.81 102 LEU A CA 1
ATOM 798 C C . LEU A 1 102 ? -8.794 2.501 13.301 1.00 86.81 102 LEU A C 1
ATOM 800 O O . LEU A 1 102 ? -9.517 1.657 13.821 1.00 86.81 102 LEU A O 1
ATOM 804 N N . HIS A 1 103 ? -7.948 3.265 13.989 1.00 87.38 103 HIS A N 1
ATOM 805 C CA . HIS A 1 103 ? -7.770 3.175 15.433 1.00 87.38 103 HIS A CA 1
ATOM 806 C C . HIS A 1 103 ? -9.072 3.474 16.186 1.00 87.38 103 HIS A C 1
ATOM 808 O O . HIS A 1 103 ? -9.462 2.703 17.057 1.00 87.38 103 HIS A O 1
ATOM 814 N N . THR A 1 104 ? -9.794 4.530 15.800 1.00 83.88 104 THR A N 1
ATOM 815 C CA . THR A 1 104 ? -11.110 4.855 16.369 1.00 83.88 104 THR A CA 1
ATOM 816 C C . THR A 1 104 ? -12.134 3.746 16.127 1.00 83.88 104 THR A C 1
ATOM 818 O O . THR A 1 104 ? -12.914 3.428 17.013 1.00 83.88 104 THR A O 1
ATOM 821 N N . ILE A 1 105 ? -12.142 3.119 14.949 1.00 83.75 105 ILE A N 1
ATOM 822 C CA . ILE A 1 105 ? -13.092 2.031 14.662 1.00 83.75 105 ILE A CA 1
ATOM 823 C C . ILE A 1 105 ? -12.709 0.748 15.413 1.00 83.75 105 ILE A C 1
ATOM 825 O O . ILE A 1 105 ? -13.579 -0.052 15.735 1.00 83.75 105 ILE A O 1
ATOM 829 N N . GLN A 1 106 ? -11.422 0.519 15.671 1.00 82.75 106 GLN A N 1
ATOM 830 C CA . GLN A 1 106 ? -10.953 -0.682 16.359 1.00 82.75 106 GLN A CA 1
ATOM 831 C C . GLN A 1 106 ? -11.109 -0.598 17.881 1.00 82.75 106 GLN A C 1
ATOM 833 O O . GLN A 1 106 ? -11.398 -1.609 18.511 1.00 82.75 106 GLN A O 1
ATOM 838 N N . HIS A 1 107 ? -10.907 0.584 18.463 1.00 83.31 107 HIS A N 1
ATOM 839 C CA . HIS A 1 107 ? -10.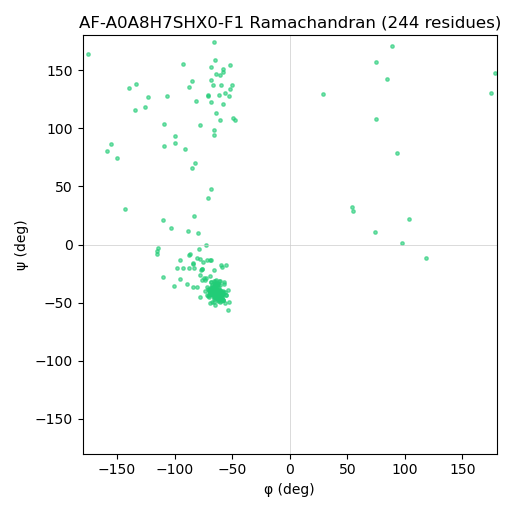857 0.760 19.915 1.00 83.31 107 HIS A CA 1
ATOM 840 C C . HIS A 1 107 ? -11.993 1.625 20.482 1.00 83.31 107 HIS A C 1
ATOM 842 O O . HIS A 1 107 ? -12.120 1.731 21.697 1.00 83.31 107 HIS A O 1
ATOM 848 N N . GLY A 1 108 ? -12.829 2.219 19.628 1.00 79.62 108 GLY A N 1
ATOM 849 C CA . GLY A 1 108 ? -13.880 3.156 20.026 1.00 79.62 108 GLY A CA 1
ATOM 850 C C . GLY A 1 108 ? -13.407 4.614 20.082 1.00 79.62 108 GLY A C 1
ATOM 851 O O . GLY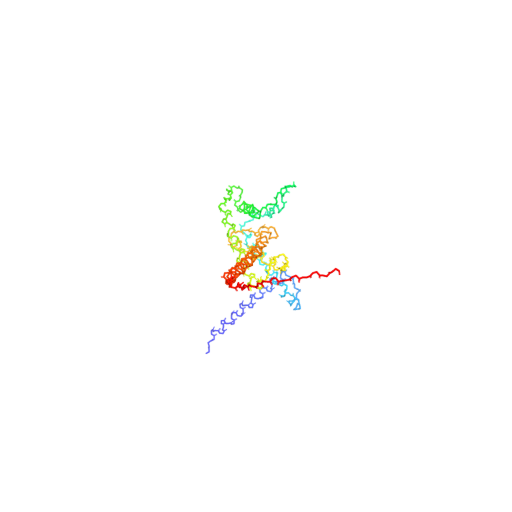 A 1 108 ? -12.221 4.922 19.949 1.00 79.62 108 GLY A O 1
ATOM 852 N N . GLU A 1 109 ? -14.360 5.535 20.257 1.00 74.81 109 GLU A N 1
ATOM 853 C CA . GLU A 1 109 ? -14.110 6.988 20.317 1.00 74.81 109 GLU A CA 1
ATOM 854 C C . GLU A 1 109 ? -13.497 7.448 21.652 1.00 74.81 109 GLU A C 1
ATOM 856 O O . GLU A 1 109 ? -12.935 8.538 21.723 1.00 74.81 109 GLU A O 1
ATOM 861 N N . GLU A 1 110 ? -13.542 6.607 22.688 1.00 73.69 110 GLU A N 1
ATOM 862 C CA . GLU A 1 110 ? -13.035 6.920 24.031 1.00 73.69 110 GLU A CA 1
ATOM 863 C C . GLU A 1 110 ? -11.510 6.766 24.167 1.00 73.69 110 GLU A C 1
ATOM 865 O O . GLU A 1 110 ? -10.921 7.217 25.150 1.00 73.69 110 GLU A O 1
ATOM 870 N N . VAL A 1 111 ? -10.840 6.155 23.183 1.00 78.62 111 VAL A N 1
ATOM 871 C CA . VAL A 1 111 ? -9.389 5.940 23.236 1.00 78.62 111 VAL A CA 1
ATOM 872 C C . VAL A 1 111 ? -8.637 7.142 22.680 1.00 78.62 111 VAL A C 1
ATOM 874 O O . VAL A 1 111 ? -8.962 7.680 21.620 1.00 78.62 111 VAL A O 1
ATOM 877 N N . ALA A 1 112 ? -7.581 7.537 23.398 1.00 82.62 112 ALA A N 1
ATOM 878 C CA . ALA A 1 112 ? -6.720 8.645 23.017 1.00 82.62 112 ALA A CA 1
ATOM 879 C C . ALA A 1 112 ? -6.247 8.520 21.554 1.00 82.62 112 ALA A C 1
ATOM 881 O O . ALA A 1 112 ? -5.868 7.431 21.105 1.00 82.62 112 ALA A O 1
ATOM 882 N N . PRO A 1 113 ? -6.239 9.628 20.793 1.00 84.50 113 PRO A N 1
ATOM 883 C CA . PRO A 1 113 ? -5.824 9.597 19.402 1.00 84.50 113 PRO A CA 1
ATOM 884 C C . PRO A 1 113 ? -4.352 9.198 19.286 1.00 84.50 113 PRO A C 1
ATOM 886 O O . PRO A 1 113 ? -3.517 9.587 20.106 1.00 84.50 113 PRO A O 1
ATOM 889 N N . LEU A 1 114 ? -4.022 8.485 18.206 1.00 88.31 114 LEU A N 1
ATOM 890 C CA . LEU A 1 114 ? -2.647 8.093 17.908 1.00 88.31 114 LEU A CA 1
ATOM 891 C C . LEU A 1 114 ? -1.703 9.302 17.927 1.00 88.31 114 LEU A C 1
ATOM 893 O O . LEU A 1 114 ? -1.901 10.302 17.221 1.00 88.31 114 LEU A O 1
ATOM 897 N N . SER A 1 115 ? -0.629 9.172 18.701 1.00 93.19 115 SER A N 1
ATOM 898 C CA . SER A 1 115 ? 0.440 10.161 18.761 1.00 93.19 115 SER A CA 1
ATOM 899 C C . SER A 1 115 ? 1.169 10.274 17.417 1.00 93.19 115 SER A C 1
ATOM 901 O O . SER A 1 115 ? 1.195 9.353 16.595 1.00 93.19 115 SER A O 1
ATOM 903 N N . LYS A 1 116 ? 1.846 11.408 17.190 1.00 93.00 116 LYS A N 1
ATOM 904 C CA . LYS A 1 116 ? 2.682 11.603 15.988 1.00 93.00 116 LYS A CA 1
ATOM 905 C C . LYS A 1 116 ? 3.763 10.525 15.845 1.00 93.00 116 LYS A C 1
ATOM 907 O O . LYS A 1 116 ? 4.132 10.187 14.720 1.00 93.00 116 LYS A O 1
ATOM 912 N N . PHE A 1 117 ? 4.275 10.020 16.967 1.00 94.50 117 PHE A N 1
ATOM 913 C CA . PHE A 1 117 ? 5.284 8.967 16.989 1.00 94.50 117 PHE A CA 1
ATOM 914 C C . PHE A 1 117 ? 4.699 7.630 16.516 1.00 94.50 117 PHE A C 1
ATOM 916 O O . PHE A 1 117 ? 5.219 7.060 15.561 1.00 94.50 117 PHE A O 1
ATOM 923 N N . GLN A 1 118 ? 3.560 7.210 17.076 1.00 93.81 118 GLN A N 1
ATOM 924 C CA . GLN A 1 118 ? 2.865 5.981 16.669 1.00 93.81 118 GLN A CA 1
ATOM 925 C C . GLN A 1 118 ? 2.459 6.012 15.190 1.00 93.81 118 GLN A C 1
ATOM 927 O O . GLN A 1 118 ? 2.677 5.048 14.463 1.00 93.81 118 GLN A O 1
ATOM 932 N N . LEU A 1 119 ? 1.958 7.151 14.698 1.00 93.50 119 LEU A N 1
ATOM 933 C CA . LEU A 1 119 ? 1.645 7.313 13.273 1.00 93.50 119 LEU A CA 1
ATOM 934 C C . LEU A 1 119 ? 2.891 7.149 12.394 1.00 93.50 119 LEU A C 1
ATOM 936 O O . LEU A 1 119 ? 2.840 6.524 11.336 1.00 93.50 119 LEU A O 1
ATOM 940 N N . LYS A 1 120 ? 4.037 7.693 12.820 1.00 94.75 120 LYS A N 1
ATOM 941 C CA . LYS A 1 120 ? 5.304 7.535 12.093 1.00 94.75 120 LYS A CA 1
ATOM 942 C C . LYS A 1 120 ? 5.748 6.074 12.055 1.00 94.75 120 LYS A C 1
ATOM 944 O O . LYS A 1 120 ? 6.219 5.629 11.007 1.00 94.75 120 LYS A O 1
ATOM 949 N N . GLU A 1 121 ? 5.596 5.356 13.159 1.00 94.81 121 GLU A N 1
ATOM 950 C CA . GLU A 1 121 ? 5.928 3.939 13.269 1.00 94.81 121 GLU A CA 1
ATOM 951 C C . GLU A 1 121 ? 5.038 3.074 12.370 1.00 94.81 121 GLU A C 1
ATOM 953 O O . GLU A 1 121 ? 5.563 2.381 11.498 1.00 94.81 121 GLU A O 1
ATOM 958 N N . GLN A 1 122 ? 3.712 3.217 12.466 1.00 94.56 122 GLN A N 1
ATOM 959 C CA . GLN A 1 122 ? 2.758 2.499 11.612 1.00 94.56 122 GLN A CA 1
ATOM 960 C C . GLN A 1 122 ? 2.999 2.779 10.124 1.00 94.56 122 GLN A C 1
ATOM 962 O O . GLN A 1 122 ? 3.051 1.861 9.305 1.00 94.56 122 GLN A O 1
ATOM 967 N N . ARG A 1 123 ? 3.259 4.041 9.747 1.00 94.00 123 ARG A N 1
ATOM 968 C CA . ARG A 1 123 ? 3.659 4.377 8.369 1.00 94.00 123 ARG A CA 1
ATOM 969 C C . ARG A 1 123 ? 4.942 3.670 7.944 1.00 94.00 123 ARG A C 1
ATOM 971 O O . ARG A 1 123 ? 5.058 3.272 6.786 1.00 94.00 123 ARG A O 1
ATOM 978 N N . SER A 1 124 ? 5.932 3.585 8.829 1.00 94.38 124 SER A N 1
ATOM 979 C CA . SER A 1 124 ? 7.212 2.934 8.536 1.00 94.38 124 SER A CA 1
ATOM 980 C C . SER A 1 124 ? 7.023 1.436 8.299 1.00 94.38 124 SER A C 1
ATOM 982 O O . SER A 1 124 ? 7.500 0.910 7.290 1.00 94.38 124 SER A O 1
ATOM 984 N N . GLN A 1 125 ? 6.258 0.776 9.172 1.00 95.44 125 GLN A N 1
ATOM 985 C CA . GLN A 1 125 ? 5.908 -0.638 9.056 1.00 95.44 125 GLN A CA 1
ATOM 986 C C . GLN A 1 125 ? 5.136 -0.911 7.763 1.00 95.44 125 GLN A C 1
ATOM 988 O O . GLN A 1 125 ? 5.549 -1.752 6.964 1.00 95.44 125 GLN A O 1
ATOM 993 N N . LEU A 1 126 ? 4.095 -0.123 7.481 1.00 95.06 126 LEU A N 1
ATOM 994 C CA . LEU A 1 126 ? 3.293 -0.270 6.269 1.00 95.06 126 LEU A CA 1
ATOM 995 C C . LEU A 1 126 ? 4.120 -0.062 4.989 1.00 95.06 126 LEU A C 1
ATOM 997 O O . LEU A 1 126 ? 3.987 -0.811 4.022 1.00 95.06 126 LEU A O 1
ATOM 1001 N N . LYS A 1 127 ? 5.052 0.901 4.989 1.00 93.88 127 LYS A N 1
ATOM 1002 C CA . LYS A 1 127 ? 6.026 1.065 3.895 1.00 93.88 127 LYS A CA 1
ATOM 1003 C C . LYS A 1 127 ? 6.994 -0.113 3.783 1.00 93.88 127 LYS A C 1
ATOM 1005 O O . LYS A 1 127 ? 7.466 -0.404 2.686 1.00 93.88 127 LYS A O 1
ATOM 1010 N N . GLY A 1 128 ? 7.340 -0.767 4.890 1.00 94.12 128 GLY A N 1
ATOM 1011 C CA . GLY A 1 128 ? 8.106 -2.015 4.897 1.00 94.12 128 GLY A CA 1
ATOM 1012 C C . GLY A 1 128 ? 7.366 -3.140 4.181 1.00 94.12 128 GLY A C 1
ATOM 1013 O O . GLY A 1 128 ? 7.924 -3.753 3.272 1.00 94.12 128 GLY A O 1
ATOM 1014 N N . ILE A 1 129 ? 6.089 -3.329 4.508 1.00 95.62 129 ILE A N 1
ATOM 1015 C CA . ILE A 1 129 ? 5.223 -4.326 3.865 1.00 95.62 129 ILE A CA 1
ATOM 1016 C C . ILE A 1 129 ? 5.063 -4.030 2.373 1.00 95.62 129 ILE A C 1
ATOM 1018 O O . ILE A 1 129 ? 5.267 -4.915 1.546 1.00 95.62 129 ILE A O 1
ATOM 1022 N N . ALA A 1 130 ? 4.794 -2.774 2.008 1.00 94.50 130 ALA A N 1
ATOM 1023 C CA . ALA A 1 130 ? 4.685 -2.372 0.607 1.00 94.50 130 ALA A CA 1
ATOM 1024 C C . ALA A 1 130 ? 5.971 -2.672 -0.186 1.00 94.50 130 ALA A C 1
ATOM 1026 O O . ALA A 1 130 ? 5.904 -3.172 -1.305 1.00 94.50 130 ALA A O 1
ATOM 1027 N N . ARG A 1 131 ? 7.154 -2.425 0.400 1.00 92.31 131 ARG A N 1
ATOM 1028 C CA . ARG A 1 131 ? 8.442 -2.793 -0.215 1.00 92.31 131 ARG A CA 1
ATOM 1029 C C . ARG A 1 131 ? 8.585 -4.301 -0.396 1.00 92.31 131 ARG A C 1
ATOM 1031 O O . ARG A 1 131 ? 9.039 -4.725 -1.449 1.00 92.31 131 ARG A O 1
ATOM 1038 N N . SER A 1 132 ? 8.175 -5.091 0.592 1.00 93.38 132 SER A N 1
ATOM 1039 C CA . SER A 1 132 ? 8.189 -6.553 0.498 1.00 93.38 132 SER A CA 1
ATOM 1040 C C . SER A 1 132 ? 7.288 -7.065 -0.634 1.00 93.38 132 SER A C 1
ATOM 1042 O O . SER A 1 132 ? 7.695 -7.950 -1.381 1.00 93.38 132 SER A O 1
ATOM 1044 N N . VAL A 1 133 ? 6.102 -6.476 -0.823 1.00 93.69 133 VAL A N 1
ATOM 1045 C CA . VAL A 1 133 ? 5.216 -6.816 -1.953 1.00 93.69 133 VAL A CA 1
ATOM 1046 C C . VAL A 1 133 ? 5.840 -6.417 -3.288 1.00 93.69 133 VAL A C 1
ATOM 1048 O O . VAL A 1 133 ? 5.828 -7.207 -4.224 1.00 93.69 133 VAL A O 1
ATOM 1051 N N . LEU A 1 134 ? 6.457 -5.235 -3.375 1.00 91.06 134 LEU A N 1
ATOM 1052 C CA . LEU A 1 134 ? 7.185 -4.814 -4.579 1.00 91.06 134 LEU A CA 1
ATOM 1053 C C . LEU A 1 134 ? 8.359 -5.747 -4.913 1.00 91.06 134 LEU A C 1
ATOM 1055 O O . LEU A 1 134 ? 8.676 -5.916 -6.086 1.00 91.06 134 LEU A O 1
ATOM 1059 N N . SER A 1 135 ? 9.004 -6.353 -3.914 1.00 89.81 135 SER A N 1
ATOM 1060 C CA . SER A 1 135 ? 10.017 -7.390 -4.137 1.00 89.81 135 SER A CA 1
ATOM 1061 C C . SER A 1 135 ? 9.408 -8.691 -4.662 1.00 89.81 135 SER A C 1
ATOM 1063 O O . SER A 1 135 ? 9.983 -9.269 -5.577 1.00 89.81 135 SER A O 1
ATOM 1065 N N . SER A 1 136 ? 8.239 -9.116 -4.165 1.00 88.94 136 SER A N 1
ATOM 1066 C CA . SER A 1 136 ? 7.503 -10.254 -4.744 1.00 88.94 136 SER A CA 1
ATOM 1067 C C . SER A 1 136 ? 7.155 -9.992 -6.214 1.00 88.94 136 SER A C 1
ATOM 1069 O O . SER A 1 136 ? 7.517 -10.786 -7.069 1.00 88.94 136 SER A O 1
ATOM 1071 N N . MET A 1 137 ? 6.639 -8.799 -6.542 1.00 90.81 137 MET A N 1
ATOM 1072 C CA . MET A 1 137 ? 6.396 -8.403 -7.938 1.00 90.81 137 MET A CA 1
ATOM 1073 C C . MET A 1 137 ? 7.643 -8.553 -8.825 1.00 90.81 137 MET A C 1
ATOM 1075 O O . MET A 1 137 ? 7.552 -8.943 -9.983 1.00 90.81 137 MET A O 1
ATOM 1079 N N . GLN A 1 138 ? 8.829 -8.216 -8.311 1.00 87.56 138 GLN A N 1
ATOM 1080 C CA . GLN A 1 138 ? 10.073 -8.350 -9.076 1.00 87.56 138 GLN A CA 1
ATOM 1081 C C . GLN A 1 138 ? 10.437 -9.811 -9.347 1.00 87.56 138 GLN A C 1
ATOM 1083 O O . GLN A 1 138 ? 10.951 -10.097 -10.427 1.00 87.56 138 GLN A O 1
ATOM 1088 N N . GLN A 1 139 ? 10.174 -10.702 -8.390 1.00 86.56 139 GLN A N 1
ATOM 1089 C CA . GLN A 1 139 ? 10.373 -12.146 -8.537 1.00 86.56 139 GLN A CA 1
ATOM 1090 C C . GLN A 1 139 ? 9.396 -12.733 -9.562 1.00 86.56 139 GLN A C 1
ATOM 1092 O O . GLN A 1 139 ? 9.796 -13.561 -10.373 1.00 86.56 139 GLN A O 1
ATOM 1097 N N . ASP A 1 140 ? 8.177 -12.198 -9.613 1.00 86.62 140 ASP A N 1
ATOM 1098 C CA . ASP A 1 140 ? 7.119 -12.599 -10.547 1.00 86.62 140 ASP A CA 1
ATOM 1099 C C . ASP A 1 140 ? 7.290 -11.995 -11.962 1.00 86.62 140 ASP A C 1
ATOM 1101 O O . ASP A 1 140 ? 6.392 -12.068 -12.798 1.00 86.62 140 ASP A O 1
ATOM 1105 N N . GLY A 1 141 ? 8.437 -11.366 -12.252 1.00 84.00 141 GLY A N 1
ATOM 1106 C CA . GLY A 1 141 ? 8.785 -10.865 -13.588 1.00 84.00 141 GLY A CA 1
ATOM 1107 C C . GLY A 1 141 ? 8.510 -9.377 -13.839 1.00 84.00 141 GLY A C 1
ATOM 1108 O O . GLY A 1 141 ? 8.840 -8.866 -14.907 1.00 84.00 141 GLY A O 1
ATOM 1109 N N . PHE A 1 142 ? 8.012 -8.618 -12.857 1.00 83.25 142 PHE A N 1
ATOM 1110 C CA . PHE A 1 142 ? 7.743 -7.175 -13.002 1.00 83.25 142 PHE A CA 1
ATOM 1111 C C . PHE A 1 142 ? 8.996 -6.299 -12.772 1.00 83.25 142 PHE A C 1
ATOM 1113 O O . PHE A 1 142 ? 8.911 -5.122 -12.408 1.00 83.25 142 PHE A O 1
ATOM 1120 N N . SER A 1 143 ? 10.198 -6.845 -12.968 1.00 73.62 143 SER A N 1
ATOM 1121 C CA . SER A 1 143 ? 11.474 -6.162 -12.702 1.00 73.62 143 SER A CA 1
ATOM 1122 C C . SER A 1 143 ? 11.710 -4.941 -13.606 1.00 73.62 143 SER A C 1
ATOM 1124 O O . SER A 1 143 ? 12.233 -3.921 -13.136 1.00 73.62 143 SER A O 1
ATOM 1126 N N . LEU A 1 144 ? 11.255 -5.007 -14.862 1.00 69.06 144 LEU A N 1
ATOM 1127 C CA . LEU A 1 144 ? 11.383 -3.951 -15.879 1.00 69.06 144 LEU A CA 1
ATOM 1128 C C . LEU A 1 144 ? 10.255 -2.910 -15.842 1.00 69.06 144 LEU A C 1
ATOM 1130 O O . LEU A 1 144 ? 10.337 -1.879 -16.505 1.00 69.06 144 LEU A O 1
ATOM 1134 N N . VAL A 1 145 ? 9.222 -3.143 -15.035 1.00 76.44 145 VAL A N 1
ATOM 1135 C CA . VAL A 1 145 ? 8.046 -2.273 -14.956 1.00 76.44 145 VAL A CA 1
ATOM 1136 C C . VAL A 1 145 ? 8.419 -0.961 -14.266 1.00 76.44 145 VAL A C 1
ATOM 1138 O O . VAL A 1 145 ? 9.015 -0.936 -13.177 1.00 76.44 145 VAL A O 1
ATOM 1141 N N . SER A 1 146 ? 8.086 0.146 -14.928 1.00 73.81 146 SER A N 1
ATOM 1142 C CA . SER A 1 146 ? 8.500 1.500 -14.556 1.00 73.81 146 SER A CA 1
ATOM 1143 C C . SER A 1 146 ? 7.337 2.353 -14.034 1.00 73.81 146 SER A C 1
ATOM 1145 O O . SER A 1 146 ? 7.540 3.234 -13.191 1.00 73.81 146 SER A O 1
ATOM 1147 N N . SER A 1 147 ? 6.116 2.063 -14.491 1.00 81.56 147 SER A N 1
ATOM 1148 C CA . SER A 1 147 ? 4.882 2.771 -14.162 1.00 81.56 147 SER A CA 1
ATOM 1149 C C . SER A 1 147 ? 3.822 1.812 -13.632 1.00 81.56 147 SER A C 1
ATOM 1151 O O . SER A 1 147 ? 3.314 0.960 -14.350 1.00 81.56 147 SER A O 1
ATOM 1153 N N . TRP A 1 148 ? 3.389 2.024 -12.387 1.00 84.75 148 TRP A N 1
ATOM 1154 C CA . TRP A 1 148 ? 2.240 1.306 -11.824 1.00 84.75 148 TRP A CA 1
ATOM 1155 C C . TRP A 1 148 ? 0.962 1.486 -12.651 1.00 84.75 148 TRP A C 1
ATOM 1157 O O . TRP A 1 148 ? 0.129 0.592 -12.684 1.00 84.75 148 TRP A O 1
ATOM 1167 N N . LYS A 1 149 ? 0.757 2.658 -13.266 1.00 83.25 149 LYS A N 1
ATOM 1168 C CA . LYS A 1 149 ? -0.499 2.968 -13.961 1.00 83.25 149 LYS A CA 1
ATOM 1169 C C . LYS A 1 149 ? -0.560 2.292 -15.328 1.00 83.25 149 LYS A C 1
ATOM 1171 O O . LYS A 1 149 ? -1.601 1.720 -15.651 1.00 83.25 149 LYS A O 1
ATOM 1176 N N . ASP A 1 150 ? 0.540 2.375 -16.067 1.00 82.62 150 ASP A N 1
ATOM 1177 C CA . ASP A 1 150 ? 0.575 2.091 -17.502 1.00 82.62 150 ASP A CA 1
ATOM 1178 C C . ASP A 1 150 ? 1.139 0.692 -17.793 1.00 82.62 150 ASP A C 1
ATOM 1180 O O . ASP A 1 150 ? 0.627 0.003 -18.666 1.00 82.62 150 ASP A O 1
ATOM 1184 N N . ASP A 1 151 ? 2.123 0.237 -17.009 1.00 84.69 151 ASP A N 1
ATOM 1185 C CA . ASP A 1 151 ? 2.874 -0.992 -17.305 1.00 84.69 151 ASP A CA 1
ATOM 1186 C C . ASP A 1 151 ? 2.313 -2.232 -16.574 1.00 84.69 151 ASP A C 1
ATOM 1188 O O . ASP A 1 151 ? 2.687 -3.360 -16.884 1.00 84.69 151 ASP A O 1
ATOM 1192 N N . VAL A 1 152 ? 1.434 -2.051 -15.579 1.00 87.31 152 VAL A N 1
ATOM 1193 C CA . VAL A 1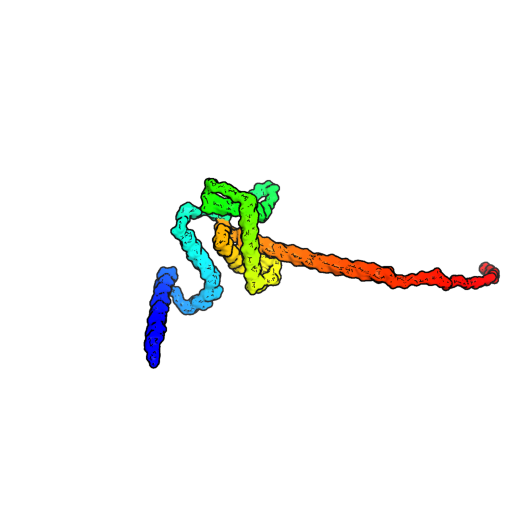 152 ? 0.843 -3.147 -14.784 1.00 87.31 152 VAL A CA 1
ATOM 1194 C C . VAL A 1 152 ? -0.615 -3.350 -15.194 1.00 87.31 152 VAL A C 1
ATOM 1196 O O . VAL A 1 152 ? -1.400 -2.396 -15.169 1.00 87.31 152 VAL A O 1
ATOM 1199 N N . LYS A 1 153 ? -1.016 -4.582 -15.536 1.00 88.31 153 LYS A N 1
ATOM 1200 C CA . LYS A 1 153 ? -2.413 -4.889 -15.888 1.00 88.31 153 LYS A CA 1
ATOM 1201 C C . LYS A 1 153 ? -3.318 -4.764 -14.665 1.00 88.31 153 LYS A C 1
ATOM 1203 O O . LYS A 1 153 ? -2.890 -4.952 -13.531 1.00 88.31 153 LYS A O 1
ATOM 1208 N N . ASP A 1 154 ? -4.595 -4.460 -14.878 1.00 87.62 154 ASP A N 1
ATOM 1209 C CA . ASP A 1 154 ? -5.523 -4.208 -13.766 1.00 87.62 154 ASP A CA 1
ATOM 1210 C C . ASP A 1 154 ? -5.757 -5.433 -12.870 1.00 87.62 154 ASP A C 1
ATOM 1212 O O . ASP A 1 154 ? -5.948 -5.274 -11.662 1.00 87.62 154 ASP A O 1
ATOM 1216 N N . ILE A 1 155 ? -5.671 -6.642 -13.434 1.00 87.25 155 ILE A N 1
ATOM 1217 C CA . ILE A 1 155 ? -5.727 -7.894 -12.671 1.0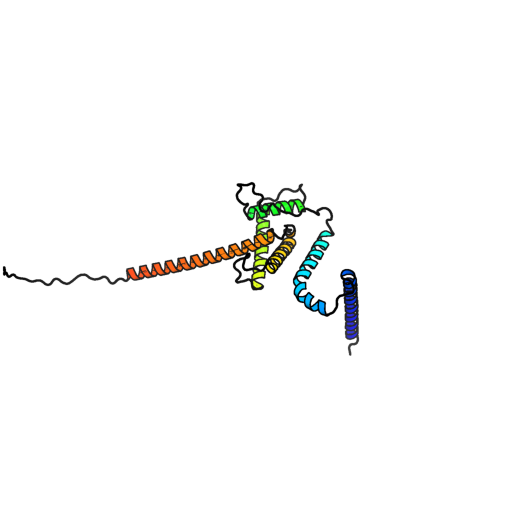0 87.25 155 ILE A CA 1
ATOM 1218 C C . ILE A 1 155 ? -4.547 -8.008 -11.695 1.00 87.25 155 ILE A C 1
ATOM 1220 O O . ILE A 1 155 ? -4.761 -8.227 -10.504 1.00 87.25 155 ILE A O 1
ATOM 1224 N N . ASP A 1 156 ? -3.331 -7.711 -12.156 1.00 88.75 156 ASP A N 1
ATOM 1225 C CA . ASP A 1 156 ? -2.118 -7.723 -11.335 1.00 88.75 156 ASP A CA 1
ATOM 1226 C C . ASP A 1 156 ? -2.161 -6.606 -10.290 1.00 88.75 156 ASP A C 1
ATOM 1228 O O . ASP A 1 156 ? -1.864 -6.820 -9.114 1.00 88.75 156 ASP A O 1
ATOM 1232 N N . LYS A 1 157 ? -2.614 -5.403 -10.678 1.00 89.88 157 LYS A N 1
ATOM 1233 C CA . LYS A 1 157 ? -2.810 -4.291 -9.736 1.00 89.88 157 LYS A CA 1
ATOM 1234 C C . LYS A 1 157 ? -3.726 -4.702 -8.588 1.00 89.88 157 LYS A C 1
ATOM 1236 O O . LYS A 1 157 ? -3.458 -4.343 -7.439 1.00 89.88 157 LYS A O 1
ATOM 1241 N N . LYS A 1 158 ? -4.816 -5.414 -8.893 1.00 90.94 158 LYS A N 1
ATOM 1242 C CA . LYS A 1 158 ? -5.766 -5.913 -7.896 1.00 90.94 158 LYS A CA 1
ATOM 1243 C C . LYS A 1 158 ? -5.117 -6.980 -7.017 1.00 90.94 158 LYS A C 1
ATOM 1245 O O . LYS A 1 158 ? -5.171 -6.833 -5.799 1.00 90.94 158 LYS A O 1
ATOM 1250 N N . TYR A 1 159 ? -4.463 -7.972 -7.618 1.00 92.19 159 TYR A N 1
ATOM 1251 C CA . TYR A 1 159 ? -3.755 -9.039 -6.909 1.00 92.19 159 TYR A CA 1
ATOM 1252 C C . TYR A 1 159 ? -2.749 -8.484 -5.890 1.00 92.19 159 TYR A C 1
ATOM 1254 O O . TYR A 1 159 ? -2.887 -8.717 -4.690 1.00 92.19 159 TYR A O 1
ATOM 1262 N N . TYR A 1 160 ? -1.804 -7.643 -6.319 1.00 93.56 160 TYR A N 1
ATOM 1263 C CA . TYR A 1 160 ? -0.784 -7.107 -5.412 1.00 93.56 160 TYR A CA 1
ATOM 1264 C C . TYR A 1 160 ? -1.342 -6.125 -4.378 1.00 93.56 160 TYR A C 1
ATOM 1266 O O . TYR A 1 160 ? -0.788 -6.007 -3.284 1.00 93.56 160 TYR A O 1
ATOM 1274 N N . SER A 1 161 ? -2.444 -5.431 -4.686 1.00 93.62 161 SER A N 1
ATOM 1275 C CA . SER A 1 161 ? -3.129 -4.599 -3.688 1.00 93.62 161 SER A CA 1
ATOM 1276 C C . SER A 1 161 ? -3.738 -5.457 -2.576 1.00 93.62 161 SER A C 1
ATOM 1278 O O . SER A 1 161 ? -3.579 -5.113 -1.407 1.00 93.62 161 SER A O 1
ATOM 1280 N N . LEU A 1 162 ? -4.372 -6.582 -2.924 1.00 92.38 162 LEU A N 1
ATOM 1281 C CA . LEU A 1 162 ? -4.926 -7.536 -1.957 1.00 92.38 162 LEU A CA 1
ATOM 1282 C C . LEU A 1 162 ? -3.825 -8.227 -1.147 1.00 92.38 162 LEU A C 1
ATOM 1284 O O . LEU A 1 162 ? -3.939 -8.332 0.070 1.00 92.38 162 LEU A O 1
ATOM 1288 N N . LEU A 1 163 ? -2.726 -8.622 -1.794 1.00 93.69 163 LEU A N 1
ATOM 1289 C CA . LEU A 1 163 ? -1.574 -9.210 -1.110 1.00 93.69 163 LEU A CA 1
ATOM 1290 C C . LEU A 1 163 ? -0.977 -8.248 -0.069 1.00 93.69 163 LEU A C 1
ATOM 1292 O O . LEU A 1 163 ? -0.592 -8.660 1.026 1.00 93.69 163 LEU A O 1
ATOM 1296 N N . LEU A 1 164 ? -0.911 -6.951 -0.391 1.00 95.50 164 LEU A N 1
ATOM 1297 C CA . LEU A 1 164 ? -0.466 -5.920 0.547 1.00 95.50 164 LEU A CA 1
ATOM 1298 C C . LEU A 1 164 ? -1.432 -5.786 1.728 1.00 95.50 164 LEU A C 1
ATOM 1300 O O . LEU A 1 164 ? -0.971 -5.751 2.867 1.00 95.50 164 LEU A O 1
ATOM 1304 N N . GLU A 1 165 ? -2.742 -5.752 1.475 1.00 94.19 165 GLU A N 1
ATOM 1305 C CA . GLU A 1 165 ? -3.765 -5.727 2.529 1.00 94.19 165 GLU A CA 1
ATOM 1306 C C . GLU A 1 165 ? -3.656 -6.935 3.457 1.00 94.19 165 GLU A C 1
ATOM 1308 O O . GLU A 1 165 ? -3.583 -6.757 4.665 1.00 94.19 165 GLU A O 1
ATOM 1313 N N . GLN A 1 166 ? -3.545 -8.146 2.914 1.00 93.25 166 GLN A N 1
ATOM 1314 C CA . GLN A 1 166 ? -3.417 -9.369 3.706 1.00 93.25 166 GLN A CA 1
ATOM 1315 C C . GLN A 1 166 ? -2.182 -9.342 4.620 1.00 93.25 166 GLN A C 1
ATOM 1317 O O . GLN A 1 166 ? -2.259 -9.684 5.804 1.00 93.25 166 GLN A O 1
ATOM 1322 N N . ARG A 1 167 ? -1.027 -8.912 4.094 1.00 93.81 167 ARG A N 1
ATOM 1323 C CA . ARG A 1 167 ? 0.203 -8.791 4.893 1.00 93.81 167 ARG A CA 1
ATOM 1324 C C . ARG A 1 167 ? 0.081 -7.698 5.956 1.00 93.81 167 ARG A C 1
ATOM 1326 O O . ARG A 1 167 ? 0.598 -7.864 7.057 1.00 93.81 167 ARG A O 1
ATOM 1333 N N . ALA A 1 168 ? -0.590 -6.592 5.641 1.00 93.62 168 ALA A N 1
ATOM 1334 C CA . ALA A 1 168 ? -0.834 -5.511 6.589 1.00 93.62 168 ALA A CA 1
ATOM 1335 C C . ALA A 1 168 ? -1.801 -5.930 7.705 1.00 93.62 168 ALA A C 1
ATOM 1337 O O . ALA A 1 168 ? -1.502 -5.687 8.872 1.00 93.62 168 ALA A O 1
ATOM 1338 N N . ASP A 1 169 ? -2.880 -6.636 7.372 1.00 90.25 169 ASP A N 1
ATOM 1339 C CA . ASP A 1 169 ? -3.840 -7.180 8.333 1.00 90.25 169 ASP A CA 1
ATOM 1340 C C . ASP A 1 169 ? -3.159 -8.175 9.286 1.00 90.25 169 ASP A C 1
ATOM 1342 O O . ASP A 1 169 ? -3.370 -8.115 10.494 1.00 90.25 169 ASP A O 1
ATOM 1346 N N . THR A 1 170 ? -2.258 -9.018 8.764 1.00 90.12 170 THR A N 1
ATOM 1347 C CA . THR A 1 170 ? -1.425 -9.929 9.577 1.00 90.12 170 THR A CA 1
ATOM 1348 C C . THR A 1 170 ? -0.534 -9.168 10.568 1.00 90.12 170 THR A C 1
ATOM 1350 O O . THR A 1 170 ? -0.252 -9.652 11.660 1.00 90.12 170 THR A O 1
ATOM 1353 N N . ALA A 1 171 ? -0.112 -7.954 10.212 1.00 88.50 171 ALA A N 1
ATOM 1354 C CA . ALA A 1 171 ? 0.651 -7.055 11.074 1.00 88.50 171 ALA A CA 1
ATOM 1355 C C . ALA A 1 171 ? -0.239 -6.140 11.946 1.00 88.50 171 ALA A C 1
ATOM 1357 O O . ALA A 1 171 ? 0.259 -5.177 12.526 1.00 88.50 171 ALA A O 1
ATOM 1358 N N . GLY A 1 172 ? -1.552 -6.396 12.017 1.00 87.88 172 GLY A N 1
ATOM 1359 C CA . GLY A 1 172 ? -2.513 -5.607 12.797 1.00 87.88 172 GLY A CA 1
ATOM 1360 C C . GLY A 1 172 ? -2.865 -4.244 12.190 1.00 87.88 172 GLY A C 1
ATOM 1361 O O . GLY A 1 172 ? -3.493 -3.414 12.844 1.00 87.88 172 GLY A O 1
ATOM 1362 N N . MET A 1 173 ? -2.470 -3.985 10.943 1.00 88.31 173 MET A N 1
ATOM 1363 C CA . MET A 1 173 ? -2.789 -2.763 10.209 1.00 88.31 173 MET A CA 1
ATOM 1364 C C . MET A 1 173 ? -3.954 -3.046 9.257 1.00 88.31 173 MET A C 1
ATOM 1366 O O . MET A 1 173 ? -3.726 -3.371 8.096 1.00 88.31 173 MET A O 1
ATOM 1370 N N . PHE A 1 174 ? -5.189 -2.904 9.752 1.00 88.44 174 PHE A N 1
ATOM 1371 C CA . PHE A 1 174 ? -6.453 -3.248 9.070 1.00 88.44 174 PHE A CA 1
ATOM 1372 C C . PHE A 1 174 ? -6.815 -2.355 7.866 1.00 88.44 174 PHE A C 1
ATOM 1374 O O . PHE A 1 174 ? -7.936 -1.849 7.740 1.00 88.44 174 PHE A O 1
ATOM 1381 N N . ILE A 1 175 ? -5.865 -2.119 6.964 1.00 89.62 175 ILE A N 1
ATOM 1382 C CA . ILE A 1 175 ? -6.052 -1.276 5.782 1.00 89.62 175 ILE A CA 1
ATOM 1383 C C . ILE A 1 175 ? -6.995 -1.911 4.755 1.00 89.62 175 ILE A C 1
ATOM 1385 O O . ILE A 1 175 ? -7.481 -1.188 3.888 1.00 89.62 175 ILE A O 1
ATOM 1389 N N . SER A 1 176 ? -7.317 -3.204 4.879 1.00 88.38 176 SER A N 1
ATOM 1390 C CA . SER A 1 176 ? -8.363 -3.883 4.098 1.00 88.38 176 SER A CA 1
ATOM 1391 C C . SER A 1 176 ? -9.753 -3.254 4.267 1.00 88.38 176 SER A C 1
ATOM 1393 O O . SER A 1 176 ? -10.620 -3.396 3.401 1.00 88.38 176 SER A O 1
ATOM 1395 N N . ARG A 1 177 ? -9.967 -2.480 5.343 1.00 85.75 177 ARG A N 1
ATOM 1396 C CA . ARG A 1 177 ? -11.178 -1.666 5.555 1.00 85.75 177 ARG A CA 1
ATOM 1397 C C . ARG A 1 177 ? -11.251 -0.436 4.642 1.00 85.75 177 ARG A C 1
ATOM 1399 O O . ARG A 1 177 ? -12.307 0.194 4.542 1.00 85.75 177 ARG A O 1
ATOM 1406 N N . CYS A 1 178 ? -10.154 -0.071 3.975 1.00 81.69 178 CYS A N 1
ATOM 1407 C CA . CYS A 1 178 ? -10.147 1.017 3.004 1.00 81.69 178 CYS A CA 1
ATOM 1408 C C . CYS A 1 178 ? -10.915 0.608 1.746 1.00 81.69 178 CYS A C 1
ATOM 1410 O O . CYS A 1 178 ? -10.624 -0.404 1.108 1.00 81.69 178 CYS A O 1
ATOM 1412 N N . LYS A 1 179 ? -11.861 1.446 1.318 1.00 82.19 179 LYS A N 1
ATOM 1413 C CA . LYS A 1 179 ? -12.644 1.160 0.113 1.00 82.19 179 LYS A CA 1
ATOM 1414 C C . LYS A 1 179 ? -11.751 1.027 -1.127 1.00 82.19 179 LYS A C 1
ATOM 1416 O O . LYS A 1 179 ? -10.851 1.839 -1.354 1.00 82.19 179 LYS A O 1
ATOM 1421 N N . SER A 1 180 ? -12.053 0.025 -1.955 1.00 80.69 180 SER A N 1
ATOM 1422 C CA . SER A 1 180 ? -11.401 -0.212 -3.255 1.00 80.69 180 SER A CA 1
ATOM 1423 C C . SER A 1 180 ? -9.873 -0.321 -3.178 1.00 80.69 180 SER A C 1
ATOM 1425 O O . SER A 1 180 ? -9.181 0.056 -4.130 1.00 80.69 180 SER A O 1
ATOM 1427 N N . SER A 1 181 ? -9.353 -0.773 -2.034 1.00 88.19 181 SER A N 1
ATOM 1428 C CA . SER A 1 181 ? -7.919 -0.906 -1.779 1.00 88.19 181 SER A CA 1
ATOM 1429 C C . SER A 1 181 ? -7.138 0.383 -2.018 1.00 88.19 181 SER A C 1
ATOM 1431 O O . SER A 1 181 ? -5.986 0.365 -2.455 1.00 88.19 181 SER A O 1
ATOM 1433 N N . TRP A 1 182 ? -7.771 1.536 -1.770 1.00 88.69 182 TRP A N 1
ATOM 1434 C CA . TRP A 1 182 ? -7.189 2.845 -2.067 1.00 88.69 182 TRP A CA 1
ATOM 1435 C C . TRP A 1 182 ? -5.816 3.034 -1.405 1.00 88.69 182 TRP A C 1
ATOM 1437 O O . TRP A 1 182 ? -4.886 3.504 -2.063 1.00 88.69 182 TRP A O 1
ATOM 1447 N N . CYS A 1 183 ? -5.668 2.629 -0.139 1.00 89.12 183 CYS A N 1
ATOM 1448 C CA . CYS A 1 183 ? -4.410 2.767 0.593 1.00 89.12 183 CYS A CA 1
ATOM 1449 C C . CYS A 1 183 ? -3.302 1.895 -0.020 1.00 89.12 183 CYS A C 1
ATOM 1451 O O . CYS A 1 183 ? -2.227 2.404 -0.343 1.00 89.12 183 CYS A O 1
ATOM 1453 N N . ALA A 1 184 ? -3.588 0.612 -0.266 1.00 92.69 184 ALA A N 1
ATOM 1454 C CA . ALA A 1 184 ? -2.647 -0.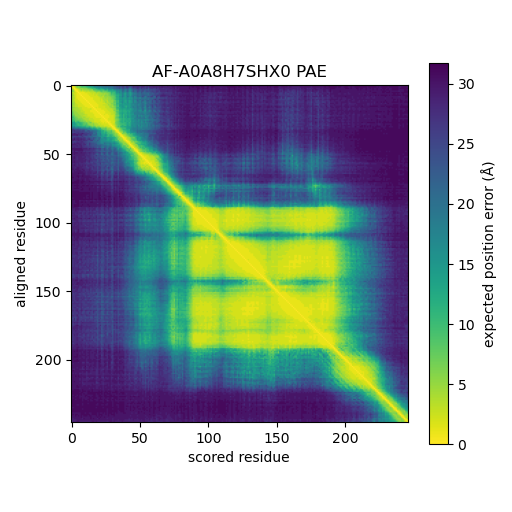318 -0.886 1.00 92.69 184 ALA A CA 1
ATOM 1455 C C . ALA A 1 184 ? -2.214 0.154 -2.285 1.00 92.69 184 ALA A C 1
ATOM 1457 O O . ALA A 1 184 ? -1.019 0.244 -2.573 1.00 92.69 184 ALA A O 1
ATOM 1458 N N . ARG A 1 185 ? -3.172 0.567 -3.126 1.00 91.31 185 ARG A N 1
ATOM 1459 C CA . ARG A 1 185 ? -2.902 1.108 -4.469 1.00 91.31 185 ARG A CA 1
ATOM 1460 C C . ARG A 1 185 ? -2.029 2.359 -4.423 1.00 91.31 185 ARG A C 1
ATOM 1462 O O . ARG A 1 185 ? -1.116 2.489 -5.236 1.00 91.31 185 ARG A O 1
ATOM 1469 N N . LEU A 1 186 ? -2.303 3.275 -3.490 1.00 90.19 186 LEU A N 1
ATOM 1470 C CA . LEU A 1 186 ? -1.510 4.490 -3.305 1.00 90.19 186 LEU A CA 1
ATOM 1471 C C . LEU A 1 186 ? -0.060 4.146 -2.938 1.00 90.19 186 LEU A C 1
ATOM 1473 O O . LEU A 1 186 ? 0.862 4.691 -3.542 1.00 90.19 186 LEU A O 1
ATOM 1477 N N . LEU A 1 187 ? 0.142 3.226 -1.992 1.00 91.50 187 LEU A N 1
ATOM 1478 C CA . LEU A 1 187 ? 1.469 2.813 -1.526 1.00 91.50 187 LEU A CA 1
ATOM 1479 C C . LEU A 1 187 ? 2.286 2.120 -2.614 1.00 91.50 187 LEU A C 1
ATOM 1481 O O . LEU A 1 187 ? 3.457 2.452 -2.807 1.00 91.50 187 LEU A O 1
ATOM 1485 N N . LEU A 1 188 ? 1.669 1.196 -3.352 1.00 91.44 188 LEU A N 1
ATOM 1486 C CA . LEU A 1 188 ? 2.326 0.532 -4.474 1.00 91.44 188 LEU A CA 1
ATOM 1487 C C . LEU A 1 188 ? 2.711 1.563 -5.538 1.00 91.44 188 LEU A C 1
ATOM 1489 O O . LEU A 1 188 ? 3.874 1.630 -5.932 1.00 91.44 188 LEU A O 1
ATOM 1493 N N . GLN A 1 189 ? 1.798 2.466 -5.909 1.00 90.06 189 GLN A N 1
ATOM 1494 C CA . GLN A 1 189 ? 2.089 3.541 -6.860 1.00 90.06 189 GLN A CA 1
ATOM 1495 C C . GLN A 1 189 ? 3.253 4.446 -6.408 1.00 90.06 189 GLN A C 1
ATOM 1497 O O . GLN A 1 189 ? 4.070 4.861 -7.236 1.00 90.06 189 GLN A O 1
ATOM 1502 N N . GLU A 1 190 ? 3.348 4.774 -5.117 1.00 87.31 190 GLU A N 1
ATOM 1503 C CA . GLU A 1 190 ? 4.470 5.546 -4.569 1.00 87.31 190 GLU A CA 1
ATOM 1504 C C . GLU A 1 190 ? 5.805 4.802 -4.670 1.00 87.31 190 GLU A C 1
ATOM 1506 O O . GLU A 1 190 ? 6.821 5.422 -4.998 1.00 87.31 190 GLU A O 1
ATOM 1511 N N . GLY A 1 191 ? 5.808 3.481 -4.477 1.00 83.38 191 GLY A N 1
ATOM 1512 C CA . GLY A 1 191 ? 6.994 2.645 -4.663 1.00 83.38 191 GLY A CA 1
ATOM 1513 C C . GLY A 1 191 ? 7.570 2.726 -6.080 1.00 83.38 191 GLY A C 1
ATOM 1514 O O . GLY A 1 191 ? 8.778 2.915 -6.253 1.00 83.38 191 GLY A O 1
ATOM 1515 N N . PHE A 1 192 ? 6.709 2.699 -7.103 1.00 79.94 192 PHE A N 1
ATOM 1516 C CA . PHE A 1 192 ? 7.130 2.868 -8.502 1.00 79.94 192 PHE A CA 1
ATOM 1517 C C . PHE A 1 192 ? 7.685 4.275 -8.784 1.00 79.94 192 PHE A C 1
ATOM 1519 O O . PHE A 1 192 ? 8.708 4.423 -9.459 1.00 79.94 192 PHE A O 1
ATOM 1526 N N . LYS A 1 193 ? 7.081 5.326 -8.210 1.00 75.75 193 LYS A N 1
ATOM 1527 C CA . LYS A 1 193 ? 7.599 6.704 -8.337 1.00 75.75 193 LYS A CA 1
ATOM 1528 C C . LYS A 1 193 ? 8.989 6.856 -7.716 1.00 75.75 193 LYS A C 1
ATOM 1530 O O . LYS A 1 193 ? 9.854 7.495 -8.318 1.00 75.75 193 LYS A O 1
ATOM 1535 N N . ALA A 1 194 ? 9.219 6.250 -6.552 1.00 66.75 194 ALA A N 1
ATOM 1536 C CA . ALA A 1 194 ? 10.523 6.264 -5.892 1.00 66.75 194 ALA A CA 1
ATOM 1537 C C . ALA A 1 194 ? 11.601 5.565 -6.741 1.00 66.75 194 ALA A C 1
ATOM 1539 O O . ALA A 1 194 ? 12.718 6.074 -6.861 1.00 66.75 194 ALA A O 1
ATOM 1540 N N . LYS A 1 195 ? 11.257 4.454 -7.408 1.00 65.31 195 LYS A N 1
ATOM 1541 C CA . LYS A 1 195 ? 12.152 3.758 -8.347 1.00 65.31 195 LYS A CA 1
ATOM 1542 C C . LYS A 1 195 ? 12.524 4.658 -9.533 1.00 65.31 195 LYS A C 1
ATOM 1544 O O . LYS A 1 195 ? 13.710 4.842 -9.807 1.00 65.31 195 LYS A O 1
ATOM 1549 N N . LYS A 1 196 ? 11.543 5.315 -10.167 1.00 65.81 196 LYS A N 1
ATOM 1550 C CA . LYS A 1 196 ? 11.776 6.261 -11.278 1.00 65.81 196 LYS A CA 1
ATOM 1551 C C . LYS A 1 196 ? 12.679 7.434 -10.875 1.00 65.81 196 LYS A C 1
ATOM 1553 O O . LYS A 1 196 ? 13.594 7.795 -11.615 1.00 65.81 196 LYS A O 1
ATOM 1558 N N . GLN A 1 197 ? 12.472 8.004 -9.685 1.00 62.28 197 GLN A N 1
ATOM 1559 C CA . GLN A 1 197 ? 13.336 9.066 -9.152 1.00 62.28 197 GLN A CA 1
ATOM 1560 C C . GLN A 1 197 ? 14.764 8.576 -8.873 1.00 62.28 197 GLN A C 1
ATOM 1562 O O . GLN A 1 197 ? 15.724 9.282 -9.185 1.00 62.28 197 GLN A O 1
ATOM 1567 N N . SER A 1 198 ? 14.915 7.365 -8.332 1.00 63.91 198 SER A N 1
ATOM 1568 C CA . SER A 1 198 ? 16.223 6.754 -8.076 1.00 63.91 198 SER A CA 1
ATOM 1569 C C . SER A 1 198 ? 17.009 6.521 -9.372 1.00 63.91 198 SER A C 1
ATOM 1571 O O . SER A 1 198 ? 18.170 6.923 -9.456 1.00 63.91 198 SER A O 1
ATOM 1573 N N . HIS A 1 199 ? 16.373 5.976 -10.417 1.00 63.16 199 HIS A N 1
ATOM 1574 C CA . HIS A 1 199 ? 17.008 5.802 -11.731 1.00 63.16 199 HIS A CA 1
ATOM 1575 C C . HIS A 1 199 ? 17.436 7.136 -12.349 1.00 63.16 199 HIS A C 1
ATOM 1577 O O . HIS A 1 199 ? 18.579 7.259 -12.784 1.00 63.16 199 HIS A O 1
ATOM 1583 N N . LYS A 1 200 ? 16.578 8.166 -12.300 1.00 70.06 200 LYS A N 1
ATOM 1584 C CA . LYS A 1 200 ? 16.931 9.510 -12.782 1.00 70.06 200 LYS A CA 1
ATOM 1585 C C . LYS A 1 200 ? 18.136 10.089 -12.032 1.00 70.06 200 LYS A C 1
ATOM 1587 O O . LYS A 1 200 ? 19.023 10.665 -12.652 1.00 70.06 200 LYS A O 1
ATOM 1592 N N . LYS A 1 201 ? 18.200 9.918 -10.706 1.00 70.25 201 LYS A N 1
ATOM 1593 C CA . LYS A 1 201 ? 19.324 10.405 -9.889 1.00 70.25 201 LYS A CA 1
ATOM 1594 C C . LYS A 1 201 ? 20.623 9.646 -10.177 1.00 70.25 201 LYS A C 1
ATOM 1596 O O . LYS A 1 201 ? 21.679 10.269 -10.199 1.00 70.25 201 LYS A O 1
ATOM 1601 N N . LYS A 1 202 ? 20.559 8.328 -10.399 1.00 70.44 202 LYS A N 1
ATOM 1602 C CA . LYS A 1 202 ? 21.726 7.516 -10.788 1.00 70.44 202 LYS A CA 1
ATOM 1603 C C . LYS A 1 202 ? 22.248 7.902 -12.173 1.00 70.44 202 LYS A C 1
ATOM 1605 O O . LYS A 1 202 ? 23.441 8.135 -12.302 1.00 70.44 202 LYS A O 1
ATOM 1610 N N . SER A 1 203 ? 21.358 8.045 -13.155 1.00 71.31 203 SER A N 1
ATOM 1611 C CA . SER A 1 203 ? 21.716 8.484 -14.509 1.00 71.31 203 SER A CA 1
ATOM 1612 C C . SER A 1 203 ? 22.315 9.894 -14.507 1.00 71.31 203 SER A C 1
ATOM 1614 O O . SER A 1 203 ? 23.368 10.099 -15.098 1.00 71.31 203 SER A O 1
ATOM 1616 N N . LYS A 1 204 ? 21.736 10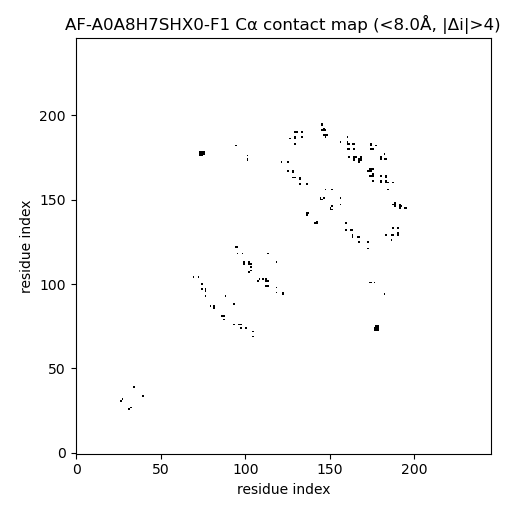.836 -13.744 1.00 79.94 204 LYS A N 1
ATOM 1617 C CA . LYS A 1 204 ? 22.318 12.174 -13.574 1.00 79.94 204 LYS A CA 1
ATOM 1618 C C . LYS A 1 204 ? 23.735 12.114 -12.995 1.00 79.94 204 LYS A C 1
ATOM 1620 O O . LYS A 1 204 ? 24.631 12.717 -13.550 1.00 79.94 204 LYS A O 1
ATOM 1625 N N . ARG A 1 205 ? 23.960 11.334 -11.932 1.00 78.06 205 ARG A N 1
ATOM 1626 C CA . ARG A 1 205 ? 25.301 11.175 -11.338 1.00 78.06 205 ARG A CA 1
ATOM 1627 C C . ARG A 1 205 ? 26.322 10.559 -12.296 1.00 78.06 205 ARG A C 1
ATOM 1629 O O . ARG A 1 205 ? 27.494 10.896 -12.208 1.00 78.06 205 ARG A O 1
ATOM 1636 N N . GLN A 1 206 ? 25.900 9.631 -13.154 1.00 77.25 206 GLN A N 1
ATOM 1637 C CA . GLN A 1 206 ? 26.775 9.060 -14.182 1.00 77.25 206 GLN A CA 1
ATOM 1638 C C . GLN A 1 206 ? 27.132 10.097 -15.248 1.00 77.25 206 GLN A C 1
ATOM 1640 O O . GLN A 1 206 ? 28.292 10.196 -15.622 1.00 77.25 206 GLN A O 1
ATOM 1645 N N . PHE A 1 207 ? 26.155 10.891 -15.687 1.00 79.31 207 PHE A N 1
ATOM 1646 C CA . PHE A 1 207 ? 26.379 11.977 -16.635 1.00 79.31 207 PHE A CA 1
ATOM 1647 C C . PHE A 1 207 ? 27.272 13.084 -16.055 1.00 79.31 207 PHE A C 1
ATOM 1649 O O . PHE A 1 207 ? 28.214 13.507 -16.712 1.00 79.31 207 PHE A O 1
ATOM 1656 N N . ASP A 1 208 ? 27.032 13.491 -14.804 1.00 85.44 208 ASP A N 1
ATOM 1657 C CA . ASP A 1 208 ? 27.855 14.482 -14.101 1.00 85.44 208 ASP A CA 1
ATOM 1658 C C . ASP A 1 208 ? 29.319 14.000 -14.000 1.00 85.44 208 ASP A C 1
ATOM 1660 O O . ASP A 1 208 ? 30.234 14.768 -14.273 1.00 85.44 208 ASP A O 1
ATOM 1664 N N . ARG A 1 209 ? 29.546 12.708 -13.705 1.00 85.06 209 ARG A N 1
ATOM 1665 C CA . ARG A 1 209 ? 30.894 12.109 -13.682 1.00 85.06 209 ARG A CA 1
ATOM 1666 C C . ARG A 1 209 ? 31.560 12.103 -15.060 1.00 85.06 209 ARG A C 1
ATOM 1668 O O . ARG A 1 209 ? 32.738 12.407 -15.153 1.00 85.06 209 ARG A O 1
ATOM 1675 N N . TYR A 1 210 ? 30.816 11.760 -16.112 1.00 85.19 210 TYR A N 1
ATOM 1676 C CA . TYR A 1 210 ? 31.332 11.787 -17.483 1.00 85.19 210 TYR A CA 1
ATOM 1677 C C . TYR A 1 210 ? 31.752 13.203 -17.902 1.00 85.19 210 TYR A C 1
ATOM 1679 O O . TYR A 1 210 ? 32.803 13.382 -18.506 1.00 85.19 210 TYR A O 1
ATOM 1687 N N . LEU A 1 211 ? 30.956 14.219 -17.555 1.00 86.44 211 LEU A N 1
ATOM 1688 C CA . LEU A 1 211 ? 31.310 15.615 -17.815 1.00 86.44 211 LEU A CA 1
ATOM 1689 C C . LEU A 1 211 ? 32.558 16.054 -17.044 1.00 86.44 211 LEU A C 1
ATOM 1691 O O . LEU A 1 211 ? 33.372 16.793 -17.587 1.00 86.44 211 LEU A O 1
ATOM 1695 N N . GLU A 1 212 ? 32.711 15.606 -15.799 1.00 86.62 212 GLU A N 1
ATOM 1696 C CA . GLU A 1 212 ? 33.894 15.891 -14.983 1.00 86.62 212 GLU A CA 1
ATOM 1697 C C . GLU A 1 212 ? 35.156 15.228 -15.561 1.00 86.62 212 GLU A C 1
ATOM 1699 O O . GLU A 1 212 ? 36.194 15.872 -15.659 1.00 86.62 212 GLU A O 1
ATOM 1704 N N . GLU A 1 213 ? 35.050 13.991 -16.053 1.00 85.06 213 GLU A N 1
ATOM 1705 C CA . GLU A 1 213 ? 36.140 13.274 -16.732 1.00 85.06 213 GLU A CA 1
ATOM 1706 C C . GLU A 1 213 ? 36.551 13.943 -18.060 1.00 85.06 213 GLU A C 1
ATOM 1708 O O . GLU A 1 213 ? 37.740 14.106 -18.344 1.00 85.06 213 GLU A O 1
ATOM 1713 N N . GLN A 1 214 ? 35.577 14.412 -18.848 1.00 83.81 214 GLN A N 1
ATOM 1714 C CA . GLN A 1 214 ? 35.827 15.197 -20.065 1.00 83.81 214 GLN A CA 1
ATOM 1715 C C . GLN A 1 214 ? 36.488 16.548 -19.755 1.00 83.81 214 GLN A C 1
ATOM 1717 O O . GLN A 1 214 ? 37.434 16.942 -20.432 1.00 83.81 214 GLN A O 1
ATOM 1722 N N . ALA A 1 215 ? 36.030 17.248 -18.714 1.00 80.44 215 ALA A N 1
ATOM 1723 C CA . ALA A 1 215 ? 36.622 18.516 -18.295 1.00 80.44 215 ALA A CA 1
ATOM 1724 C C . ALA A 1 215 ? 38.071 18.349 -17.804 1.00 80.44 215 ALA A C 1
ATOM 1726 O O . ALA A 1 215 ? 38.901 19.223 -18.047 1.00 80.44 215 ALA A O 1
ATOM 1727 N N . GLU A 1 216 ? 38.387 17.230 -17.150 1.00 81.69 216 GLU A N 1
ATOM 1728 C CA . GLU A 1 216 ? 39.746 16.922 -16.698 1.00 81.69 216 GLU A CA 1
ATOM 1729 C C . GLU A 1 216 ? 40.676 16.558 -17.866 1.00 81.69 216 GLU A C 1
ATOM 1731 O O . GLU A 1 216 ? 41.828 16.985 -17.890 1.00 81.69 216 GLU A O 1
ATOM 1736 N N . THR A 1 217 ? 40.163 15.857 -18.883 1.00 78.06 217 THR A N 1
ATOM 1737 C CA . THR A 1 217 ? 40.923 15.545 -20.107 1.00 78.06 217 THR A CA 1
ATOM 1738 C C . THR A 1 217 ? 41.283 16.823 -20.872 1.00 78.06 217 THR A C 1
ATOM 1740 O O . THR A 1 217 ? 42.440 17.014 -21.236 1.00 78.06 217 THR A O 1
ATOM 1743 N N . ILE A 1 218 ? 40.333 17.755 -21.019 1.00 76.75 218 ILE A N 1
ATOM 1744 C CA . ILE A 1 218 ? 40.572 19.059 -21.664 1.00 76.75 218 ILE A CA 1
ATOM 1745 C C . ILE A 1 218 ? 41.638 19.873 -20.906 1.00 76.75 218 ILE A C 1
ATOM 1747 O O . ILE A 1 218 ? 42.515 20.472 -21.524 1.00 76.75 218 ILE A O 1
ATOM 1751 N N . ARG A 1 219 ? 41.618 19.858 -19.565 1.00 71.88 219 ARG A N 1
ATOM 1752 C CA . ARG A 1 219 ? 42.636 20.541 -18.742 1.00 71.88 219 ARG A CA 1
ATOM 1753 C C . ARG A 1 219 ? 44.033 19.936 -18.892 1.00 71.88 219 ARG A C 1
ATOM 1755 O O . ARG A 1 219 ? 45.019 20.669 -18.863 1.00 71.88 219 ARG A O 1
ATOM 1762 N N . GLN A 1 220 ? 44.132 18.616 -19.046 1.00 65.56 220 GLN A N 1
ATOM 1763 C CA . GLN A 1 220 ? 45.412 17.942 -19.275 1.00 65.56 220 GLN A CA 1
ATOM 1764 C C . GLN A 1 220 ? 45.968 18.230 -20.677 1.00 65.56 220 GLN A C 1
ATOM 1766 O O . GLN A 1 220 ? 47.172 18.465 -20.812 1.00 65.56 220 GLN A O 1
ATOM 1771 N N . GLU A 1 221 ? 45.108 18.301 -21.696 1.00 61.44 221 GLU A N 1
ATOM 1772 C CA . GLU A 1 221 ? 45.491 18.696 -23.059 1.00 61.44 221 GLU A CA 1
ATOM 1773 C C . GLU A 1 221 ? 45.963 20.161 -23.127 1.00 61.44 221 GLU A C 1
ATOM 1775 O O . GLU A 1 221 ? 46.996 20.431 -23.738 1.00 61.44 221 GLU A O 1
ATOM 1780 N N . GLU A 1 222 ? 45.311 21.095 -22.420 1.00 59.53 222 GLU A N 1
ATOM 1781 C CA . GLU A 1 222 ? 45.776 22.493 -22.313 1.00 59.53 222 GLU A CA 1
ATOM 1782 C C . GLU A 1 222 ? 47.122 22.630 -21.577 1.00 59.53 222 GLU A C 1
ATOM 1784 O O . GLU A 1 222 ? 47.922 23.502 -21.915 1.00 59.53 222 GLU A O 1
ATOM 1789 N N . SER A 1 223 ? 47.421 21.758 -20.605 1.00 57.62 223 SER A N 1
ATOM 1790 C CA . SER A 1 223 ? 48.715 21.762 -19.895 1.00 57.62 223 SER A CA 1
ATOM 1791 C C . SER A 1 223 ? 49.876 21.130 -20.676 1.00 57.62 223 SER A C 1
ATOM 1793 O O . SER A 1 223 ? 51.033 21.308 -20.297 1.00 57.62 223 SER A O 1
ATOM 1795 N N . THR A 1 224 ? 49.577 20.418 -21.769 1.00 54.25 224 THR A N 1
ATOM 1796 C CA . THR A 1 224 ? 50.559 19.737 -22.635 1.00 54.25 224 THR A CA 1
ATOM 1797 C C . THR A 1 224 ? 50.663 20.422 -24.004 1.00 54.25 224 THR A C 1
ATOM 1799 O O . THR A 1 224 ? 51.098 19.820 -24.985 1.00 54.25 224 THR A O 1
ATOM 1802 N N . ALA A 1 225 ? 50.259 21.691 -24.109 1.00 54.56 225 ALA A N 1
ATOM 1803 C CA . ALA A 1 225 ? 50.547 22.485 -25.294 1.00 54.56 225 ALA A CA 1
ATOM 1804 C C . ALA A 1 225 ? 52.067 22.765 -25.351 1.00 54.56 225 ALA A C 1
ATOM 1806 O O . ALA A 1 225 ? 52.615 23.310 -24.388 1.00 54.56 225 ALA A O 1
ATOM 1807 N N . PRO A 1 226 ? 52.780 22.394 -26.433 1.00 51.09 226 PRO A N 1
ATOM 1808 C CA . PRO A 1 226 ? 54.205 22.677 -26.550 1.00 51.09 226 PRO A CA 1
ATOM 1809 C C . PRO A 1 226 ? 54.418 24.192 -26.537 1.00 51.09 226 PRO A C 1
ATOM 1811 O O . PRO A 1 226 ? 53.776 24.919 -27.298 1.00 51.09 226 PRO A O 1
ATOM 1814 N N . SER A 1 227 ? 55.309 24.677 -25.668 1.00 53.84 227 SER A N 1
ATOM 1815 C CA . SER A 1 227 ? 55.713 26.080 -25.670 1.00 53.84 227 SER A CA 1
ATOM 1816 C C . SER A 1 227 ? 56.335 26.396 -27.029 1.00 53.84 227 SER A C 1
ATOM 1818 O O . SER A 1 227 ? 57.436 25.935 -27.330 1.00 53.84 227 SER A O 1
ATOM 1820 N N . LEU A 1 228 ? 55.618 27.150 -27.862 1.00 53.59 228 LEU A N 1
ATOM 1821 C CA . LEU A 1 228 ? 56.181 27.750 -29.064 1.00 53.59 228 LEU A CA 1
ATOM 1822 C C . LEU A 1 228 ? 57.222 28.777 -28.619 1.00 53.59 228 LEU A C 1
ATOM 1824 O O . LEU A 1 228 ? 56.885 29.889 -28.210 1.00 53.59 228 LEU A O 1
ATOM 1828 N N . ASP A 1 229 ? 58.481 28.353 -28.655 1.00 46.62 229 ASP A N 1
ATOM 1829 C CA . ASP A 1 229 ? 59.649 29.205 -28.507 1.00 46.62 229 ASP A CA 1
ATOM 1830 C C . ASP A 1 229 ? 59.706 30.157 -29.710 1.00 46.62 229 ASP A C 1
ATOM 1832 O O . ASP A 1 229 ? 60.158 29.806 -30.798 1.00 46.62 229 ASP A O 1
ATOM 1836 N N . TYR A 1 230 ? 59.147 31.354 -29.534 1.00 55.03 230 TYR A N 1
ATOM 1837 C CA . TYR A 1 230 ? 59.340 32.480 -30.442 1.00 55.03 230 TYR A CA 1
ATOM 1838 C C . TYR A 1 230 ? 60.660 33.164 -30.093 1.00 55.03 230 TYR A C 1
ATOM 1840 O O . TYR A 1 230 ? 60.699 34.283 -29.579 1.00 55.03 230 TYR A O 1
ATOM 1848 N N . SER A 1 231 ? 61.762 32.490 -30.379 1.00 55.34 231 SER A N 1
ATOM 1849 C CA . SER A 1 231 ? 63.055 33.137 -30.492 1.00 55.34 231 SER A CA 1
ATOM 1850 C C . SER A 1 231 ? 63.738 32.626 -31.755 1.00 55.34 231 SER A C 1
ATOM 1852 O O . SER A 1 231 ? 63.641 31.453 -32.082 1.00 55.34 231 SER A O 1
ATOM 1854 N N . GLU A 1 232 ? 64.375 33.548 -32.483 1.00 54.62 232 GLU A N 1
ATOM 1855 C CA . GLU A 1 232 ? 65.150 33.312 -33.711 1.00 54.62 232 GLU A CA 1
ATOM 1856 C C . GLU A 1 232 ? 64.396 33.454 -35.052 1.00 54.62 232 GLU A C 1
ATOM 1858 O O . GLU A 1 232 ? 64.079 32.492 -35.738 1.00 54.62 232 GLU A O 1
ATOM 1863 N N . PHE A 1 233 ? 64.202 34.706 -35.489 1.00 44.47 233 PHE A N 1
ATOM 1864 C CA . PHE A 1 233 ? 64.627 35.102 -36.840 1.00 44.47 233 PHE A CA 1
ATOM 1865 C C . PHE A 1 233 ? 64.874 36.617 -36.893 1.00 44.47 233 PHE A C 1
ATOM 1867 O O . PHE A 1 233 ? 64.006 37.414 -37.240 1.00 44.47 233 PHE A O 1
ATOM 1874 N N . SER A 1 234 ? 66.093 37.008 -36.527 1.00 51.50 234 SER A N 1
ATOM 1875 C CA . SER A 1 234 ? 66.673 38.294 -36.905 1.00 51.50 234 SER A CA 1
ATOM 1876 C C . SER A 1 234 ? 67.772 37.997 -37.916 1.00 51.50 234 SER A C 1
ATOM 1878 O O . SER A 1 234 ? 68.850 37.558 -37.525 1.00 51.50 234 SER A O 1
ATOM 1880 N N . ILE A 1 235 ? 67.514 38.235 -39.203 1.00 51.16 235 ILE A N 1
ATOM 1881 C CA . ILE A 1 235 ? 68.586 38.467 -40.173 1.00 51.16 235 ILE A CA 1
ATOM 1882 C C . ILE A 1 235 ? 68.346 39.827 -40.824 1.00 51.16 235 ILE A C 1
ATOM 1884 O O . ILE A 1 235 ? 67.251 40.156 -41.274 1.00 51.16 235 ILE A O 1
ATOM 1888 N N . LEU A 1 236 ? 69.424 40.590 -40.728 1.00 47.59 236 LEU A N 1
ATOM 1889 C CA . LEU A 1 236 ? 69.718 41.943 -41.148 1.00 47.59 236 LEU A CA 1
ATOM 1890 C C . LEU A 1 236 ? 69.723 42.151 -42.671 1.00 47.59 236 LEU A C 1
ATOM 1892 O O . LEU A 1 236 ? 69.739 41.201 -43.448 1.00 47.59 236 LEU A O 1
ATOM 1896 N N . ASP A 1 237 ? 69.887 43.440 -42.992 1.00 45.16 237 ASP A N 1
ATOM 1897 C CA . ASP A 1 237 ? 70.555 44.000 -44.171 1.00 45.16 237 ASP A CA 1
ATOM 1898 C C . ASP A 1 237 ? 69.709 44.131 -45.443 1.00 45.16 237 ASP A C 1
ATOM 1900 O O . ASP A 1 237 ? 68.936 43.257 -45.803 1.00 45.16 237 ASP A O 1
ATOM 1904 N N . ASN A 1 238 ? 69.842 45.171 -46.259 1.00 49.66 238 ASN A N 1
ATOM 1905 C CA . ASN A 1 238 ? 70.333 46.547 -46.158 1.00 49.66 238 ASN A CA 1
ATOM 1906 C C . ASN A 1 238 ? 70.036 47.149 -47.554 1.00 49.66 238 ASN A C 1
ATOM 1908 O O . ASN A 1 238 ? 69.848 46.412 -48.518 1.00 49.66 238 ASN A O 1
ATOM 1912 N N . GLU A 1 239 ? 70.065 48.475 -47.658 1.00 46.03 239 GLU A N 1
ATOM 1913 C CA . GLU A 1 239 ? 70.267 49.240 -48.905 1.00 46.03 239 GLU A CA 1
ATOM 1914 C C . GLU A 1 239 ? 69.121 49.366 -49.942 1.00 46.03 239 GLU A C 1
ATOM 1916 O O . GLU A 1 239 ? 68.785 48.480 -50.719 1.00 46.03 239 GLU A O 1
ATOM 1921 N N . SER A 1 240 ? 68.583 50.594 -49.976 1.00 50.22 240 SER A N 1
ATOM 1922 C CA . SER A 1 240 ? 68.499 51.500 -51.134 1.00 50.22 240 SER A CA 1
ATOM 1923 C C . SER A 1 240 ? 68.419 50.908 -52.549 1.00 50.22 240 SER A C 1
ATOM 1925 O O . SER A 1 240 ? 69.360 50.281 -53.021 1.00 50.22 240 SER A O 1
ATOM 1927 N N . THR A 1 241 ? 67.439 51.354 -53.345 1.00 46.84 241 THR A N 1
ATOM 1928 C CA . THR A 1 241 ? 67.643 52.382 -54.397 1.00 46.84 241 THR A CA 1
ATOM 1929 C C . THR A 1 241 ? 66.339 52.643 -55.166 1.00 46.84 241 THR A C 1
ATOM 1931 O O . THR A 1 241 ? 65.466 51.795 -55.316 1.00 46.84 241 THR A O 1
ATOM 1934 N N . THR A 1 242 ? 66.229 53.895 -55.583 1.00 51.72 242 THR A N 1
ATOM 1935 C CA . THR A 1 242 ? 65.198 54.617 -56.326 1.00 51.72 242 THR A CA 1
ATOM 1936 C C . THR A 1 242 ? 64.737 53.972 -57.645 1.00 51.72 242 THR A C 1
ATOM 1938 O O . THR A 1 242 ? 65.515 53.323 -58.331 1.00 51.72 242 THR A O 1
ATOM 1941 N N . SER A 1 243 ? 63.501 54.258 -58.079 1.00 48.25 243 SER A N 1
ATOM 1942 C CA . SER A 1 243 ? 63.235 55.009 -59.325 1.00 48.25 243 SER A CA 1
ATOM 1943 C C . SER A 1 243 ? 61.736 55.071 -59.642 1.00 48.25 243 SER A C 1
ATOM 1945 O O . SER A 1 243 ? 61.044 54.058 -59.691 1.00 48.25 243 SER A O 1
ATOM 1947 N N . ASN A 1 244 ? 61.272 56.290 -59.913 1.00 52.81 244 ASN A N 1
ATOM 1948 C CA . ASN A 1 244 ? 59.988 56.627 -60.525 1.00 52.81 244 ASN A CA 1
ATOM 1949 C C . ASN A 1 244 ? 59.829 55.972 -61.903 1.00 52.81 244 ASN A C 1
ATOM 1951 O O . ASN A 1 244 ? 60.818 55.915 -62.632 1.00 52.81 244 ASN A O 1
ATOM 1955 N N . ILE A 1 245 ? 58.590 55.680 -62.311 1.00 48.25 245 ILE A N 1
ATOM 1956 C CA . ILE A 1 245 ? 58.087 56.001 -63.657 1.00 48.25 245 ILE A CA 1
ATOM 1957 C C . ILE A 1 245 ? 56.642 56.505 -63.514 1.00 48.25 245 ILE A C 1
ATOM 1959 O O . ILE A 1 245 ? 55.864 55.963 -62.728 1.00 48.25 245 ILE A O 1
ATOM 1963 N N . ALA A 1 246 ? 56.377 57.600 -64.227 1.00 50.09 246 ALA A N 1
ATOM 1964 C CA . ALA A 1 246 ? 55.105 58.295 -64.391 1.00 50.09 246 ALA A CA 1
ATOM 1965 C C . ALA A 1 246 ? 54.150 57.571 -65.352 1.00 50.09 246 ALA A C 1
ATOM 1967 O O . ALA A 1 246 ? 54.649 56.823 -66.222 1.00 50.09 246 ALA A O 1
#